Protein AF-A0A955XFG3-F1 (afdb_monomer_lite)

pLDDT: mean 84.71, std 14.4, range [25.42, 97.31]

Foldseek 3Di:
DDDDDDDPDPQDWDWDADPVRDIDTDSDLVPDDPVSNVVVVVVVVVVVVVLVVCCVVPNPVVSVVVVVVVVVVVVVVVVVVVVVVVVVVVVVVVVVVVVVVVVVVLVVVLVVLQVVLVVLVVQLVVLVVVLVVLVVLLCVLVVDDPVPDDPPSVVVNVVSVVVNVVSVVSNVVSVCCNPPVSCVVCVVVVHDPVSND

Radius of gyration: 42.44 Å; chains: 1; bounding box: 80×32×116 Å

Sequence (197 aa):
VLVAAQGDAQAQVYKYTKGDGTVIYTDKLSDLPPQRRAHYAKLEEEAAERRRAQENMLGKDEVARREAEAEKKRLADAKLAAEERAKRMAEIDAVLQDIDRRQAERDKKRGYWQERLKKANETLAEKLNEFRKTQEAYNAIAIKPAFTLFPGEAEQMEKLKAALVKLEAEVDAAIQERWVNLPEDARKAGVPPGWLR

Structure (mmCIF, N/CA/C/O backbone):
data_AF-A0A955XFG3-F1
#
_entry.id   AF-A0A955XFG3-F1
#
loop_
_atom_site.group_PDB
_atom_site.id
_atom_site.type_symbol
_atom_site.label_atom_id
_atom_site.label_alt_id
_atom_site.label_comp_id
_atom_site.label_asym_id
_atom_site.label_entity_id
_atom_site.label_seq_id
_atom_site.pdbx_PDB_ins_code
_atom_site.Cartn_x
_atom_site.Cartn_y
_atom_site.Cartn_z
_atom_site.occupancy
_atom_site.B_iso_or_equiv
_atom_site.auth_seq_id
_atom_site.auth_comp_id
_atom_site.auth_asym_id
_atom_site.auth_atom_id
_atom_site.pdbx_PDB_model_num
ATOM 1 N N . VAL A 1 1 ? 23.987 1.477 -12.465 1.00 31.56 1 VAL A N 1
ATOM 2 C CA . VAL A 1 1 ? 24.796 2.566 -13.060 1.00 31.56 1 VAL A CA 1
ATOM 3 C C . VAL A 1 1 ? 25.463 2.011 -14.309 1.00 31.56 1 VAL A C 1
ATOM 5 O O . VAL A 1 1 ? 26.443 1.291 -14.196 1.00 31.56 1 VAL A O 1
ATOM 8 N N . LEU A 1 2 ? 24.858 2.223 -15.479 1.00 25.42 2 LEU A N 1
ATOM 9 C CA . LEU A 1 2 ? 25.442 1.854 -16.772 1.00 25.42 2 LEU A CA 1
ATOM 10 C C . LEU A 1 2 ? 26.142 3.102 -17.300 1.00 25.42 2 LEU A C 1
ATOM 12 O O . LEU A 1 2 ? 25.492 4.036 -17.761 1.00 25.42 2 LEU A O 1
ATOM 16 N N . VAL A 1 3 ? 27.459 3.147 -17.117 1.00 28.17 3 VAL A N 1
ATOM 17 C CA . VAL A 1 3 ? 28.297 4.243 -17.601 1.00 28.17 3 VAL A CA 1
ATOM 18 C C . VAL A 1 3 ? 28.411 4.101 -19.115 1.00 28.17 3 VAL A C 1
ATOM 20 O O . VAL A 1 3 ? 28.910 3.096 -19.617 1.00 28.17 3 VAL A O 1
ATOM 23 N N . ALA A 1 4 ? 27.907 5.103 -19.832 1.00 29.88 4 ALA A N 1
ATOM 24 C CA . ALA A 1 4 ? 28.156 5.279 -21.251 1.00 29.88 4 ALA A CA 1
ATOM 25 C C . ALA A 1 4 ? 29.655 5.538 -21.452 1.00 29.88 4 ALA A C 1
ATOM 27 O O . ALA A 1 4 ? 30.168 6.572 -21.030 1.00 29.88 4 ALA A O 1
ATOM 28 N N . ALA A 1 5 ? 30.363 4.602 -22.080 1.00 31.03 5 ALA A N 1
ATOM 29 C CA . ALA A 1 5 ? 31.715 4.853 -22.555 1.00 31.03 5 ALA A CA 1
ATOM 30 C C . ALA A 1 5 ? 31.622 5.535 -23.927 1.00 31.03 5 ALA A C 1
ATOM 32 O O . ALA A 1 5 ? 31.439 4.879 -24.952 1.00 31.03 5 ALA A O 1
ATOM 33 N N . GLN A 1 6 ? 31.707 6.867 -23.926 1.00 34.25 6 GLN A N 1
ATOM 34 C CA . GLN A 1 6 ? 32.285 7.599 -25.050 1.00 34.25 6 GLN A CA 1
ATOM 35 C C . GLN A 1 6 ? 33.751 7.169 -25.175 1.00 34.25 6 GLN A C 1
ATOM 37 O O . GLN A 1 6 ? 34.487 7.193 -24.190 1.00 34.25 6 GLN A O 1
ATOM 42 N N . GLY A 1 7 ? 34.160 6.763 -26.372 1.00 29.38 7 GLY A N 1
ATOM 43 C CA . GLY A 1 7 ? 35.533 6.387 -26.676 1.00 29.38 7 GLY A CA 1
ATOM 44 C C . GLY A 1 7 ? 35.732 6.347 -28.182 1.00 29.38 7 GLY A C 1
ATOM 45 O O . GLY A 1 7 ? 35.324 5.392 -28.840 1.00 29.38 7 GLY A O 1
ATOM 46 N N . ASP A 1 8 ? 36.317 7.419 -28.705 1.00 38.34 8 ASP A N 1
ATOM 47 C CA . ASP A 1 8 ? 36.981 7.452 -30.001 1.00 38.34 8 ASP A CA 1
ATOM 48 C C . ASP A 1 8 ? 38.046 6.339 -30.081 1.00 38.34 8 ASP A C 1
ATOM 50 O O . ASP A 1 8 ? 38.690 6.015 -29.084 1.00 38.34 8 ASP A O 1
ATOM 54 N N . ALA A 1 9 ? 38.231 5.785 -31.284 1.00 40.09 9 ALA A N 1
ATOM 55 C CA . ALA A 1 9 ? 38.927 4.533 -31.617 1.00 40.09 9 ALA A CA 1
ATOM 56 C C . ALA A 1 9 ? 38.130 3.264 -31.257 1.00 40.09 9 ALA A C 1
ATOM 58 O O . ALA A 1 9 ? 37.877 2.956 -30.098 1.00 40.09 9 ALA A O 1
ATOM 59 N N . GLN A 1 10 ? 37.748 2.492 -32.279 1.00 44.28 10 GLN A N 1
ATOM 60 C CA . GLN A 1 10 ? 37.144 1.167 -32.122 1.00 44.28 10 GLN A CA 1
ATOM 61 C C . GLN A 1 10 ? 38.105 0.258 -31.338 1.00 44.28 10 GLN A C 1
ATOM 63 O O . GLN A 1 10 ? 38.984 -0.369 -31.926 1.00 44.28 10 GLN A O 1
ATOM 68 N N . ALA A 1 11 ? 37.970 0.199 -30.012 1.00 52.22 11 ALA A N 1
ATOM 69 C CA . ALA A 1 11 ? 38.726 -0.731 -29.189 1.00 52.22 11 ALA A CA 1
ATOM 70 C C . ALA A 1 11 ? 38.325 -2.155 -29.600 1.00 52.22 11 ALA A C 1
ATOM 72 O O . ALA A 1 11 ? 37.213 -2.610 -29.317 1.00 52.22 11 ALA A O 1
ATOM 73 N N . GLN A 1 12 ? 39.200 -2.841 -30.338 1.00 63.00 12 GLN A N 1
ATOM 74 C CA . GLN A 1 12 ? 38.982 -4.234 -30.702 1.00 63.00 12 GLN A CA 1
ATOM 75 C C . GLN A 1 12 ? 39.029 -5.074 -29.424 1.00 63.00 12 GLN A C 1
ATOM 77 O O . GLN A 1 12 ? 40.066 -5.198 -28.779 1.00 63.00 12 GLN A O 1
ATOM 82 N N . VAL A 1 13 ? 37.880 -5.632 -29.044 1.00 74.38 13 VAL A N 1
ATOM 83 C CA . VAL A 1 13 ? 37.785 -6.550 -27.909 1.00 74.38 13 VAL A CA 1
ATOM 84 C C . VAL A 1 13 ? 38.132 -7.950 -28.400 1.00 74.38 13 VAL A C 1
ATOM 86 O O . VAL A 1 13 ? 37.397 -8.559 -29.181 1.00 74.38 13 VAL A O 1
ATOM 89 N N . TYR A 1 14 ? 39.250 -8.478 -27.923 1.00 76.56 14 TYR A N 1
ATOM 90 C CA . TYR A 1 14 ? 39.722 -9.811 -28.259 1.00 76.56 14 TYR A CA 1
ATOM 91 C C . TYR A 1 14 ? 39.208 -10.832 -27.251 1.00 76.56 14 TYR A C 1
ATOM 93 O O . TYR A 1 14 ? 39.225 -10.604 -26.040 1.00 76.56 14 TYR A O 1
ATOM 101 N N . LYS A 1 15 ? 38.784 -11.993 -27.752 1.00 82.31 15 LYS A N 1
ATOM 102 C CA . LYS A 1 15 ? 38.230 -13.081 -26.942 1.00 82.31 15 LYS A CA 1
ATOM 103 C C . LYS A 1 15 ? 39.114 -14.316 -27.055 1.00 82.31 15 LYS A C 1
ATOM 105 O O . LYS A 1 15 ? 39.397 -14.778 -28.160 1.00 82.31 15 LYS A O 1
ATOM 110 N N . TYR A 1 16 ? 39.485 -14.910 -25.923 1.00 81.00 16 TYR A N 1
ATOM 111 C CA . TYR A 1 16 ? 40.089 -16.241 -25.915 1.00 81.00 16 TYR A CA 1
ATOM 112 C C . TYR A 1 16 ? 39.655 -17.069 -24.709 1.00 81.00 16 TYR A C 1
ATOM 114 O O . TYR A 1 16 ? 39.247 -16.543 -23.677 1.00 81.00 16 TYR A O 1
ATOM 122 N N . THR A 1 17 ? 39.746 -18.386 -24.862 1.00 80.56 17 THR A N 1
ATOM 123 C CA . THR A 1 17 ? 39.472 -19.356 -23.802 1.00 80.56 17 THR A CA 1
ATOM 124 C C . THR A 1 17 ? 40.801 -19.916 -23.308 1.00 80.56 17 THR A C 1
ATOM 126 O O . THR A 1 17 ? 41.640 -20.310 -24.124 1.00 80.56 17 THR A O 1
ATOM 129 N N . LYS A 1 18 ? 41.013 -19.915 -21.991 1.00 80.19 18 LYS A N 1
ATOM 130 C CA . LYS A 1 18 ? 42.167 -20.534 -21.326 1.00 80.19 18 LYS A CA 1
ATOM 131 C C . LYS A 1 18 ? 42.040 -22.065 -21.314 1.00 80.19 18 LYS A C 1
ATOM 133 O O . LYS A 1 18 ? 40.965 -22.609 -21.549 1.00 80.19 18 LYS A O 1
ATOM 138 N N . GLY A 1 19 ? 43.140 -22.764 -21.016 1.00 75.06 19 GLY A N 1
ATOM 139 C CA . GLY A 1 19 ? 43.163 -24.234 -20.917 1.00 75.06 19 GLY A CA 1
ATOM 140 C C . GLY A 1 19 ? 42.284 -24.814 -19.798 1.00 75.06 19 GLY A C 1
ATOM 141 O O . GLY A 1 19 ? 41.962 -25.993 -19.837 1.00 75.06 19 GLY A O 1
ATOM 142 N N . ASP A 1 20 ? 41.862 -23.978 -18.844 1.00 77.06 20 ASP A N 1
ATOM 143 C CA . ASP A 1 20 ? 40.925 -24.295 -17.758 1.00 77.06 20 ASP A CA 1
ATOM 144 C C . ASP A 1 20 ? 39.440 -24.095 -18.145 1.00 77.06 20 ASP A C 1
ATOM 146 O O . ASP A 1 20 ? 38.553 -24.316 -17.325 1.00 77.06 20 ASP A O 1
ATOM 150 N N . GLY A 1 21 ? 39.156 -23.668 -19.383 1.00 75.38 21 GLY A N 1
ATOM 151 C CA . GLY A 1 21 ? 37.803 -23.385 -19.875 1.00 75.38 21 GLY A CA 1
ATOM 152 C C . GLY A 1 21 ? 37.295 -21.961 -19.607 1.00 75.38 21 GLY A C 1
ATOM 153 O O . GLY A 1 21 ? 36.218 -21.602 -20.085 1.00 75.38 21 GLY A O 1
ATOM 154 N N . THR A 1 22 ? 38.059 -21.115 -18.910 1.00 82.25 22 THR A N 1
ATOM 155 C CA . THR A 1 22 ? 37.664 -19.731 -18.604 1.00 82.25 22 THR A CA 1
ATOM 156 C C . THR A 1 22 ? 37.786 -18.837 -19.839 1.00 82.25 22 THR A C 1
ATOM 158 O O . THR A 1 22 ? 38.828 -18.801 -20.498 1.00 82.25 22 THR A O 1
ATOM 161 N N . VAL A 1 23 ? 36.735 -18.073 -20.149 1.00 81.06 23 VAL A N 1
ATOM 162 C CA . VAL A 1 23 ? 36.719 -17.104 -21.257 1.00 81.06 23 VAL A CA 1
ATOM 163 C C . VAL A 1 23 ? 37.163 -15.734 -20.755 1.00 81.06 23 VAL A C 1
ATOM 165 O O . VAL A 1 23 ? 36.584 -15.202 -19.812 1.00 81.06 23 VAL A O 1
ATOM 168 N N . ILE A 1 24 ? 38.162 -15.149 -21.414 1.00 80.88 24 ILE A N 1
ATOM 169 C CA . ILE A 1 24 ? 38.693 -13.821 -21.101 1.00 80.88 24 ILE A CA 1
ATOM 170 C C . ILE A 1 24 ? 38.506 -12.891 -22.295 1.00 80.88 24 ILE A C 1
ATOM 172 O O . ILE A 1 24 ? 38.707 -13.282 -23.449 1.00 80.88 24 ILE A O 1
ATOM 176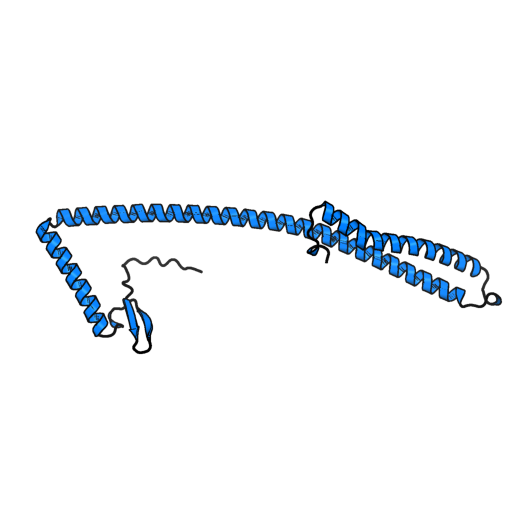 N N . TYR A 1 25 ? 38.142 -11.651 -21.978 1.00 82.88 25 TYR A N 1
ATOM 177 C CA . TYR A 1 25 ? 38.078 -10.531 -22.904 1.00 82.88 25 TYR A CA 1
ATOM 178 C C . TYR A 1 25 ? 39.206 -9.558 -22.561 1.00 82.88 25 TYR A C 1
ATOM 180 O O . TYR A 1 25 ? 39.381 -9.219 -21.393 1.00 82.88 25 TYR A O 1
ATOM 188 N N . THR A 1 26 ? 39.976 -9.140 -23.559 1.00 79.44 26 THR A N 1
ATOM 189 C CA . THR A 1 26 ? 41.038 -8.137 -23.404 1.00 79.44 26 THR A CA 1
ATOM 190 C C . THR A 1 26 ? 40.952 -7.114 -24.529 1.00 79.44 26 THR A C 1
ATOM 192 O O . THR A 1 26 ? 40.541 -7.436 -25.643 1.00 79.44 26 THR A O 1
ATOM 195 N N . ASP A 1 27 ? 41.314 -5.877 -24.223 1.00 79.38 27 ASP A N 1
ATOM 196 C CA . ASP A 1 27 ? 41.442 -4.756 -25.152 1.00 79.38 27 ASP A CA 1
ATOM 197 C C . ASP A 1 27 ? 42.831 -4.700 -25.817 1.00 79.38 27 ASP A C 1
ATOM 199 O O . ASP A 1 27 ? 43.031 -3.969 -26.787 1.00 79.38 27 ASP A O 1
ATOM 203 N N . LYS A 1 28 ? 43.797 -5.497 -25.335 1.00 78.50 28 LYS A N 1
ATOM 204 C CA . LYS A 1 28 ? 45.184 -5.501 -25.814 1.00 78.50 28 LYS A CA 1
ATOM 205 C C . LYS A 1 28 ? 45.548 -6.801 -26.514 1.00 78.50 28 LYS A C 1
ATOM 207 O O . LYS A 1 28 ? 45.507 -7.886 -25.935 1.00 78.50 28 LYS A O 1
ATOM 212 N N . LEU A 1 29 ? 46.028 -6.671 -27.751 1.00 73.75 29 LEU A N 1
ATOM 213 C CA . LEU A 1 29 ? 46.490 -7.797 -28.563 1.00 73.75 29 LEU A CA 1
ATOM 214 C C . LEU A 1 29 ? 47.698 -8.521 -27.933 1.00 73.75 29 LEU A C 1
ATOM 216 O O . LEU A 1 29 ? 47.844 -9.728 -28.108 1.00 73.75 29 LEU A O 1
ATOM 220 N N . SER A 1 30 ? 48.547 -7.817 -27.171 1.00 78.12 30 SER A N 1
ATOM 221 C CA . SER A 1 30 ? 49.722 -8.379 -26.479 1.00 78.12 30 SER A CA 1
ATOM 222 C C . SER A 1 30 ? 49.377 -9.447 -25.445 1.00 78.12 30 SER A C 1
ATOM 224 O O . SER A 1 30 ? 50.182 -10.348 -25.210 1.00 78.12 30 SER A O 1
ATOM 226 N N . ASP A 1 31 ? 48.180 -9.364 -24.866 1.00 79.69 31 ASP A N 1
ATOM 227 C CA . ASP A 1 31 ? 47.764 -10.182 -23.726 1.00 79.69 31 ASP A CA 1
ATOM 228 C C . ASP A 1 31 ? 47.157 -11.519 -24.176 1.00 79.69 31 ASP A C 1
ATOM 230 O O . ASP A 1 31 ? 46.780 -12.363 -23.357 1.00 79.69 31 ASP A O 1
ATOM 234 N N . LEU A 1 32 ? 47.068 -11.735 -25.494 1.00 78.81 32 LEU A N 1
ATOM 235 C CA . LEU A 1 32 ? 46.596 -12.982 -26.068 1.00 78.81 32 LEU A CA 1
ATOM 236 C C . LEU A 1 32 ? 47.712 -14.027 -26.198 1.00 78.81 32 LEU A C 1
ATOM 238 O O . LEU A 1 32 ? 48.850 -13.718 -26.577 1.00 78.81 32 LEU A O 1
ATOM 242 N N . PRO A 1 33 ? 47.366 -15.313 -26.005 1.00 81.94 33 PRO A N 1
ATOM 243 C CA . PRO A 1 33 ? 48.254 -16.416 -26.332 1.00 81.94 33 PRO A CA 1
ATOM 244 C C . PRO A 1 33 ? 48.786 -16.306 -27.774 1.00 81.94 33 PRO A C 1
ATOM 246 O O . PRO A 1 33 ? 48.034 -15.900 -28.667 1.00 81.94 33 PRO A O 1
ATOM 249 N N . PRO A 1 34 ? 50.046 -16.702 -28.045 1.00 82.25 34 PRO A N 1
ATOM 250 C CA . PRO A 1 34 ? 50.680 -16.556 -29.362 1.00 82.25 34 PRO A CA 1
ATOM 251 C C . PRO A 1 34 ? 49.833 -17.081 -30.533 1.00 82.25 34 PRO A C 1
ATOM 253 O O . PRO A 1 34 ? 49.735 -16.437 -31.572 1.00 82.25 34 PRO A O 1
ATOM 256 N N . GLN A 1 35 ? 49.146 -18.209 -30.334 1.00 78.19 35 GLN A N 1
ATOM 257 C CA . GLN A 1 35 ? 48.267 -18.825 -31.334 1.00 78.19 35 GLN A CA 1
ATOM 258 C C . GLN A 1 35 ? 47.057 -17.943 -31.687 1.00 78.19 35 GLN A C 1
ATOM 260 O O . GLN A 1 35 ? 46.644 -17.877 -32.842 1.00 78.19 35 GLN A O 1
ATOM 265 N N . ARG A 1 36 ? 46.490 -17.231 -30.703 1.00 78.88 36 ARG A N 1
ATOM 266 C CA . ARG A 1 36 ? 45.365 -16.310 -30.918 1.00 78.88 36 ARG A CA 1
ATOM 267 C C . ARG A 1 36 ? 45.827 -14.998 -31.537 1.00 78.88 36 ARG A C 1
ATOM 269 O O . ARG A 1 36 ? 45.135 -14.489 -32.410 1.00 78.88 36 ARG A O 1
ATOM 276 N N . ARG A 1 37 ? 47.011 -14.502 -31.163 1.00 79.00 37 ARG A N 1
ATOM 277 C CA . ARG A 1 37 ? 47.635 -13.348 -31.832 1.00 79.00 37 ARG A CA 1
ATOM 278 C C . ARG A 1 37 ? 47.842 -13.608 -33.322 1.00 79.00 37 ARG A C 1
ATOM 280 O O . ARG A 1 37 ? 47.422 -12.794 -34.131 1.00 79.00 37 ARG A O 1
ATOM 287 N N . ALA A 1 38 ? 48.391 -14.770 -33.678 1.00 81.06 38 ALA A N 1
ATOM 288 C CA . ALA A 1 38 ? 48.567 -15.167 -35.076 1.00 81.06 38 ALA A CA 1
ATOM 289 C C . ALA A 1 38 ? 47.230 -15.265 -35.834 1.00 81.06 38 ALA A C 1
ATOM 291 O O . ALA A 1 38 ? 47.138 -14.844 -36.981 1.00 81.06 38 ALA A O 1
ATOM 292 N N . HIS A 1 39 ? 46.175 -15.769 -35.187 1.00 79.88 39 HIS A N 1
ATOM 293 C CA . HIS A 1 39 ? 44.836 -15.830 -35.777 1.00 79.88 39 HIS A CA 1
ATOM 294 C C . HIS A 1 39 ? 44.256 -14.439 -36.084 1.00 79.88 39 HIS A C 1
ATOM 296 O O . HIS A 1 39 ? 43.718 -14.231 -37.169 1.00 79.88 39 HIS A O 1
ATOM 302 N N . TYR A 1 40 ? 44.361 -13.486 -35.152 1.00 77.56 40 TYR A N 1
ATOM 303 C CA . TYR A 1 40 ? 43.887 -12.117 -35.383 1.00 77.56 40 TYR A CA 1
ATOM 304 C C . TYR A 1 40 ? 44.753 -11.363 -36.401 1.00 77.56 40 TYR A C 1
ATOM 306 O O . TYR A 1 40 ? 44.197 -10.707 -37.273 1.00 77.56 40 TYR A O 1
ATOM 314 N N . ALA A 1 41 ? 46.077 -11.544 -36.377 1.00 81.31 41 ALA A N 1
ATOM 315 C CA . ALA A 1 41 ? 46.971 -10.980 -37.390 1.00 81.31 41 ALA A CA 1
ATOM 316 C C . ALA A 1 41 ? 46.632 -11.490 -38.803 1.00 81.31 41 ALA A C 1
ATOM 318 O O . ALA A 1 41 ? 46.557 -10.706 -39.743 1.00 81.31 41 ALA A O 1
ATOM 319 N N . LYS A 1 42 ? 46.333 -12.790 -38.941 1.00 79.50 42 LYS A N 1
ATOM 320 C CA . LYS A 1 42 ? 45.894 -13.373 -40.215 1.00 79.50 42 LYS A CA 1
ATOM 321 C C . LYS A 1 42 ? 44.555 -12.796 -40.690 1.00 79.50 42 LYS A C 1
ATOM 323 O O . LYS A 1 42 ? 44.379 -12.552 -41.877 1.00 79.50 42 LYS A O 1
ATOM 328 N N . LEU A 1 43 ? 43.613 -12.559 -39.776 1.00 80.06 43 LEU A N 1
ATOM 329 C CA . LEU A 1 43 ? 42.336 -11.914 -40.101 1.00 80.06 43 LEU A CA 1
ATOM 330 C C . LEU A 1 43 ? 42.517 -10.473 -40.593 1.00 80.06 43 LEU A C 1
ATOM 332 O O . LEU A 1 43 ? 41.830 -10.062 -41.527 1.00 80.06 43 LEU A O 1
ATOM 336 N N . GLU A 1 44 ? 43.423 -9.713 -39.978 1.00 79.00 44 GLU A N 1
ATOM 337 C CA . GLU A 1 44 ? 43.756 -8.356 -40.424 1.00 79.00 44 GLU A CA 1
ATOM 338 C C . GLU A 1 44 ? 44.425 -8.359 -41.800 1.00 79.00 44 GLU A C 1
ATOM 340 O O . GLU A 1 44 ? 44.072 -7.545 -42.654 1.00 79.00 44 GLU A O 1
ATOM 345 N N . GLU A 1 45 ? 45.337 -9.300 -42.041 1.00 78.06 45 GLU A N 1
ATOM 346 C CA . GLU A 1 45 ? 46.004 -9.471 -43.331 1.00 78.06 45 GLU A CA 1
ATOM 347 C C . GLU A 1 45 ? 45.004 -9.843 -44.435 1.00 78.06 45 GLU A C 1
ATOM 349 O O . GLU A 1 45 ? 44.941 -9.163 -45.458 1.00 78.06 45 GLU A O 1
ATOM 354 N N . GLU A 1 46 ? 44.124 -10.820 -44.196 1.00 78.06 46 GLU A N 1
ATOM 355 C CA . GLU A 1 46 ? 43.056 -11.183 -45.137 1.00 78.06 46 GLU A CA 1
ATOM 356 C C . GLU A 1 46 ? 42.089 -10.019 -45.411 1.00 78.06 46 GLU A C 1
ATOM 358 O O . GLU A 1 46 ? 41.576 -9.876 -46.525 1.00 78.06 46 GLU A O 1
ATOM 363 N N . ALA A 1 47 ? 41.800 -9.184 -44.410 1.00 77.94 47 ALA A N 1
ATOM 364 C CA . ALA A 1 47 ? 40.967 -7.998 -44.588 1.00 77.94 47 ALA A CA 1
ATOM 365 C C . ALA A 1 47 ? 41.683 -6.924 -45.423 1.00 77.94 47 ALA A C 1
ATOM 367 O O . ALA A 1 47 ? 41.072 -6.317 -46.309 1.00 77.94 47 ALA A O 1
ATOM 368 N N . ALA A 1 48 ? 42.979 -6.717 -45.183 1.00 78.44 48 ALA A N 1
ATOM 369 C CA . ALA A 1 48 ? 43.809 -5.795 -45.949 1.00 78.44 48 ALA A CA 1
ATOM 370 C C . ALA A 1 48 ? 43.963 -6.249 -47.408 1.00 78.44 48 ALA A C 1
ATOM 372 O O . ALA A 1 48 ? 43.858 -5.426 -48.319 1.00 78.44 48 ALA A O 1
ATOM 373 N N . GLU A 1 49 ? 44.145 -7.547 -47.650 1.00 78.44 49 GLU A N 1
ATOM 374 C CA . GLU A 1 49 ? 44.193 -8.123 -48.996 1.00 78.44 49 GLU A CA 1
ATOM 375 C C . GLU A 1 49 ? 42.861 -7.973 -49.730 1.00 78.44 49 GLU A C 1
ATOM 377 O O . GLU A 1 49 ? 42.847 -7.548 -50.885 1.00 78.44 49 GLU A O 1
ATOM 382 N N . ARG A 1 50 ? 41.728 -8.227 -49.062 1.00 77.56 50 ARG A N 1
ATOM 383 C CA . ARG A 1 50 ? 40.398 -7.995 -49.649 1.00 77.56 50 ARG A CA 1
ATOM 384 C C . ARG A 1 50 ? 40.184 -6.532 -50.022 1.00 77.56 50 ARG A C 1
ATOM 386 O O . ARG A 1 50 ? 39.663 -6.264 -51.103 1.00 77.56 50 ARG A O 1
ATOM 393 N N . ARG A 1 51 ? 40.606 -5.592 -49.171 1.00 72.62 51 ARG A N 1
ATOM 394 C CA . ARG A 1 51 ? 40.520 -4.154 -49.466 1.00 72.62 51 ARG A CA 1
ATOM 395 C C . ARG A 1 51 ? 41.398 -3.781 -50.663 1.00 72.62 51 ARG A C 1
ATOM 397 O O . ARG A 1 51 ? 40.904 -3.153 -51.591 1.00 72.62 51 ARG A O 1
ATOM 404 N N . ARG A 1 52 ? 42.649 -4.254 -50.714 1.00 75.50 52 ARG A N 1
ATOM 405 C CA . ARG A 1 52 ? 43.550 -4.041 -51.866 1.00 75.50 52 ARG A CA 1
ATOM 406 C C . ARG A 1 52 ? 43.002 -4.650 -53.160 1.00 75.50 52 ARG A C 1
ATOM 408 O O . ARG A 1 52 ? 43.079 -4.024 -54.212 1.00 75.50 52 ARG A O 1
ATOM 415 N N . ALA A 1 53 ? 42.417 -5.846 -53.098 1.00 74.44 53 ALA A N 1
ATOM 416 C CA . ALA A 1 53 ? 41.787 -6.489 -54.249 1.00 74.44 53 ALA A CA 1
ATOM 417 C C . ALA A 1 53 ? 40.566 -5.697 -54.751 1.00 74.44 53 ALA A C 1
ATOM 419 O O . ALA A 1 53 ? 40.388 -5.547 -55.958 1.00 74.44 53 ALA A O 1
ATOM 420 N N . GLN A 1 54 ? 39.759 -5.140 -53.842 1.00 66.50 54 GLN A N 1
ATOM 421 C CA . GLN A 1 54 ? 38.632 -4.271 -54.193 1.00 66.50 54 GLN A CA 1
ATOM 422 C C . GLN A 1 54 ? 39.087 -2.932 -54.784 1.00 66.50 54 GLN A C 1
ATOM 424 O O . GLN A 1 54 ? 38.533 -2.502 -55.794 1.00 66.50 54 GLN A O 1
ATOM 429 N N . GLU A 1 55 ? 40.120 -2.306 -54.213 1.00 73.25 55 GLU A N 1
ATOM 430 C CA . GLU A 1 55 ? 40.730 -1.082 -54.749 1.00 73.25 55 GLU A CA 1
ATOM 431 C C . GLU A 1 55 ? 41.282 -1.293 -56.166 1.00 73.25 55 GLU A C 1
ATOM 433 O O . GLU A 1 55 ? 41.114 -0.424 -57.021 1.00 73.25 55 GLU A O 1
ATOM 438 N N . ASN A 1 56 ? 41.868 -2.463 -56.443 1.00 76.12 56 ASN A N 1
ATOM 439 C CA . ASN A 1 56 ? 42.370 -2.820 -57.772 1.00 76.12 56 ASN A CA 1
ATOM 440 C C . ASN A 1 56 ? 41.252 -3.111 -58.792 1.00 76.12 56 ASN A C 1
ATOM 442 O O . ASN A 1 56 ? 41.458 -2.883 -59.981 1.00 76.12 56 ASN A O 1
ATOM 446 N N . MET A 1 57 ? 40.084 -3.612 -58.363 1.00 69.06 57 MET A N 1
ATOM 447 C CA . MET A 1 57 ? 38.959 -3.924 -59.262 1.00 69.06 57 MET A CA 1
ATOM 448 C C . MET A 1 57 ? 38.030 -2.733 -59.543 1.00 69.06 57 MET A C 1
ATOM 450 O O . MET A 1 57 ? 37.484 -2.643 -60.639 1.00 69.06 57 MET A O 1
ATOM 454 N N . LEU A 1 58 ? 37.803 -1.851 -58.564 1.00 70.69 58 LEU A N 1
ATOM 455 C CA . LEU A 1 58 ? 36.809 -0.766 -58.644 1.00 70.69 58 LEU A CA 1
ATOM 456 C C . LEU A 1 58 ? 37.434 0.638 -58.710 1.00 70.69 58 LEU A C 1
ATOM 458 O O . LEU A 1 58 ? 36.750 1.585 -59.089 1.00 70.69 58 LEU A O 1
ATOM 462 N N . GLY A 1 59 ? 38.718 0.776 -58.365 1.00 78.12 59 GLY A N 1
ATOM 463 C CA . GLY A 1 59 ? 39.396 2.062 -58.202 1.00 78.12 59 GLY A CA 1
ATOM 464 C C . GLY A 1 59 ? 39.211 2.652 -56.797 1.00 78.12 59 GLY A C 1
ATOM 465 O O . GLY A 1 59 ? 38.166 2.490 -56.163 1.00 78.12 59 GLY A O 1
ATOM 466 N N . LYS A 1 60 ? 40.237 3.358 -56.300 1.00 75.44 60 LYS A N 1
ATOM 467 C CA . LYS A 1 60 ? 40.276 3.921 -54.933 1.00 75.44 60 LYS A CA 1
ATOM 468 C C . LYS A 1 60 ? 39.110 4.869 -54.633 1.00 75.44 60 LYS A C 1
ATOM 470 O O . LYS A 1 60 ? 38.549 4.816 -53.542 1.00 75.44 60 LYS A O 1
ATOM 475 N N . ASP A 1 61 ? 38.713 5.680 -55.611 1.00 74.31 61 ASP A N 1
ATOM 476 C CA . ASP A 1 61 ? 37.654 6.681 -55.437 1.00 74.31 61 ASP A CA 1
ATOM 477 C C . ASP A 1 61 ? 36.262 6.045 -55.283 1.00 74.31 61 ASP A C 1
ATOM 479 O O . ASP A 1 61 ? 35.442 6.513 -54.493 1.00 74.31 61 ASP A O 1
ATOM 483 N N . GLU A 1 62 ? 35.997 4.935 -55.977 1.00 76.44 62 GLU A N 1
ATOM 484 C CA . GLU A 1 62 ? 34.712 4.231 -55.892 1.00 76.44 62 GLU A CA 1
ATOM 485 C C . GLU A 1 62 ? 34.587 3.430 -54.588 1.00 76.44 62 GLU A C 1
ATOM 487 O O . GLU A 1 62 ? 33.506 3.378 -53.996 1.00 76.44 62 GLU A O 1
ATOM 492 N N . VAL A 1 63 ? 35.690 2.855 -54.093 1.00 77.69 63 VAL A N 1
ATOM 493 C CA . VAL A 1 63 ? 35.732 2.212 -52.768 1.00 77.69 63 VAL A CA 1
ATOM 494 C C . VAL A 1 63 ? 35.490 3.245 -51.666 1.00 77.69 63 VAL A C 1
ATOM 496 O O . VAL A 1 63 ? 34.624 3.028 -50.821 1.00 77.69 63 VAL A O 1
ATOM 499 N N . ALA A 1 64 ? 36.156 4.403 -51.723 1.00 81.56 64 ALA A N 1
ATOM 500 C CA . ALA A 1 64 ? 35.952 5.486 -50.760 1.00 81.56 64 ALA A CA 1
ATOM 501 C C . ALA A 1 64 ? 34.511 6.027 -50.782 1.00 81.56 64 ALA A C 1
ATOM 503 O O . ALA A 1 64 ? 33.924 6.282 -49.728 1.00 81.56 64 ALA A O 1
ATOM 504 N N . ARG A 1 65 ? 33.895 6.152 -51.969 1.00 84.12 65 ARG A N 1
ATOM 505 C CA . ARG A 1 65 ? 32.487 6.557 -52.106 1.00 84.12 65 ARG A CA 1
ATOM 506 C C . ARG A 1 65 ? 31.537 5.551 -51.452 1.00 84.12 65 ARG A C 1
ATOM 508 O O . ARG A 1 65 ? 30.643 5.962 -50.713 1.00 84.12 65 ARG A O 1
ATOM 515 N N . ARG A 1 66 ? 31.747 4.250 -51.681 1.00 81.50 66 ARG A N 1
ATOM 516 C CA . ARG A 1 66 ? 30.934 3.175 -51.085 1.00 81.50 66 ARG A CA 1
ATOM 517 C C . ARG A 1 66 ? 31.124 3.060 -49.577 1.00 81.50 66 ARG A C 1
ATOM 519 O O . ARG A 1 66 ? 30.139 2.865 -48.870 1.00 81.50 66 ARG A O 1
ATOM 526 N N . GLU A 1 67 ? 32.349 3.206 -49.073 1.00 84.75 67 GLU A N 1
ATOM 527 C CA . GLU A 1 67 ? 32.616 3.241 -47.629 1.00 84.75 67 GLU A CA 1
ATOM 528 C C . GLU A 1 67 ? 31.941 4.464 -46.978 1.00 84.75 67 GLU A C 1
ATOM 530 O O . GLU A 1 67 ? 31.278 4.319 -45.951 1.00 84.75 67 GLU A O 1
ATOM 535 N N . ALA A 1 68 ? 31.999 5.645 -47.604 1.00 85.38 68 ALA A N 1
ATOM 536 C CA . ALA A 1 68 ? 31.327 6.848 -47.106 1.00 85.38 68 ALA A CA 1
ATOM 537 C C . ALA A 1 68 ? 29.789 6.743 -47.139 1.00 85.38 68 ALA A C 1
ATOM 539 O O . ALA A 1 68 ? 29.112 7.233 -46.232 1.00 85.38 68 ALA A O 1
ATOM 540 N N . GLU A 1 69 ? 29.216 6.112 -48.166 1.00 86.62 69 GLU A N 1
ATOM 541 C CA . GLU A 1 69 ? 27.775 5.844 -48.247 1.00 86.62 69 GLU A CA 1
ATOM 542 C C . GLU A 1 69 ? 27.334 4.816 -47.196 1.00 86.62 69 GLU A C 1
ATOM 544 O O . GLU A 1 69 ? 26.333 5.027 -46.505 1.00 86.62 69 GLU A O 1
ATOM 549 N N . ALA A 1 70 ? 28.113 3.747 -47.015 1.00 88.00 70 ALA A N 1
ATOM 550 C CA . ALA A 1 70 ? 27.877 2.755 -45.975 1.00 88.00 70 ALA A CA 1
ATOM 551 C C . ALA A 1 70 ? 27.935 3.386 -44.579 1.00 88.00 70 ALA A C 1
ATOM 553 O O . ALA A 1 70 ? 27.058 3.123 -43.759 1.00 88.00 70 ALA A O 1
ATOM 554 N N . GLU A 1 71 ? 28.905 4.262 -44.318 1.00 89.44 71 GLU A N 1
ATOM 555 C CA . GLU A 1 71 ? 29.029 4.948 -43.032 1.00 89.44 71 GLU A CA 1
ATOM 556 C C . GLU A 1 71 ? 27.853 5.899 -42.777 1.00 89.44 71 GLU A C 1
ATOM 558 O O . GLU A 1 71 ? 27.239 5.862 -41.709 1.00 89.44 71 GLU A O 1
ATOM 563 N N . LYS A 1 72 ? 27.444 6.686 -43.782 1.00 90.25 72 LYS A N 1
ATOM 564 C CA . LYS A 1 72 ? 26.235 7.523 -43.687 1.00 90.25 72 LYS A CA 1
ATOM 565 C C . LYS A 1 72 ? 24.991 6.693 -43.383 1.00 90.25 72 LYS A C 1
ATOM 567 O O . LYS A 1 72 ? 24.187 7.097 -42.542 1.00 90.25 72 LYS A O 1
ATOM 572 N N . LYS A 1 73 ? 24.845 5.533 -44.028 1.00 93.38 73 LYS A N 1
ATOM 573 C CA . LYS A 1 73 ? 23.737 4.611 -43.770 1.00 93.38 73 LYS A CA 1
ATOM 574 C C . LYS A 1 73 ? 23.785 4.063 -42.342 1.00 93.38 73 LYS A C 1
ATOM 576 O O . LYS A 1 73 ? 22.774 4.120 -41.653 1.00 93.38 73 LYS A O 1
ATOM 581 N N . ARG A 1 74 ? 24.953 3.629 -41.853 1.00 92.50 74 ARG A N 1
ATOM 582 C CA . ARG A 1 74 ? 25.110 3.159 -40.463 1.00 92.50 74 ARG A CA 1
ATOM 583 C C . ARG A 1 74 ? 24.752 4.235 -39.446 1.00 92.50 74 ARG A C 1
ATOM 585 O O . ARG A 1 74 ? 24.089 3.930 -38.461 1.00 92.50 74 ARG A O 1
ATOM 592 N N . LEU A 1 75 ? 25.156 5.482 -39.684 1.00 92.94 75 LEU A N 1
ATOM 593 C CA . LEU A 1 75 ? 24.805 6.606 -38.815 1.00 92.94 75 LEU A CA 1
ATOM 594 C C . LEU A 1 75 ? 23.302 6.907 -38.843 1.00 92.94 75 LEU A C 1
ATOM 596 O O . LEU A 1 75 ? 22.726 7.197 -37.796 1.00 92.94 75 LEU A O 1
ATOM 600 N N . ALA A 1 76 ? 22.659 6.830 -40.011 1.00 91.81 76 ALA A N 1
ATOM 601 C CA . ALA A 1 76 ? 21.211 6.992 -40.132 1.00 91.81 76 ALA A CA 1
ATOM 602 C C . ALA A 1 76 ? 20.455 5.876 -39.390 1.00 91.81 76 ALA A C 1
ATOM 604 O O . ALA A 1 76 ? 19.580 6.172 -38.577 1.00 91.81 76 ALA A O 1
ATOM 605 N N . ASP A 1 77 ? 20.858 4.618 -39.584 1.00 92.12 77 ASP A N 1
ATOM 606 C CA . ASP A 1 77 ? 20.282 3.457 -38.899 1.00 92.12 77 ASP A CA 1
ATOM 607 C C . ASP A 1 77 ? 20.491 3.549 -37.376 1.00 92.12 77 ASP A C 1
ATOM 609 O O . ASP A 1 77 ? 19.581 3.268 -36.597 1.00 92.12 77 ASP A O 1
ATOM 613 N N . ALA A 1 78 ? 21.667 4.004 -36.927 1.00 93.00 78 ALA A N 1
ATOM 614 C CA . ALA A 1 78 ? 21.963 4.201 -35.509 1.00 93.00 78 ALA A CA 1
ATOM 615 C C . ALA A 1 78 ? 21.114 5.316 -34.880 1.00 93.00 78 ALA A C 1
ATOM 617 O O . ALA A 1 78 ? 20.651 5.161 -33.749 1.00 93.00 78 ALA A O 1
ATOM 618 N N . LYS A 1 79 ? 20.882 6.423 -35.599 1.00 93.75 79 L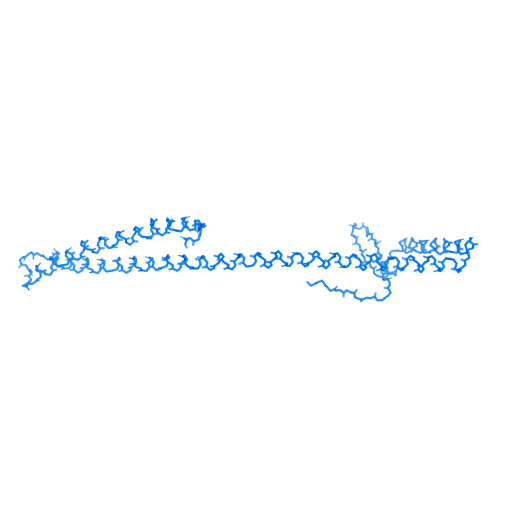YS A N 1
ATOM 619 C CA . LYS A 1 79 ? 19.979 7.495 -35.149 1.00 93.75 79 LYS A CA 1
ATOM 620 C C . LYS A 1 79 ? 18.547 6.992 -35.031 1.00 93.75 79 LYS A C 1
ATOM 622 O O . LYS A 1 79 ? 17.936 7.188 -33.985 1.00 93.75 79 LYS A O 1
ATOM 627 N N . LEU A 1 80 ? 18.054 6.277 -36.041 1.00 93.75 80 LEU A N 1
ATOM 628 C CA . LEU A 1 80 ? 16.718 5.685 -36.006 1.00 93.75 80 LEU A CA 1
ATOM 629 C C . LEU A 1 80 ? 16.576 4.707 -34.829 1.00 93.75 80 LEU A C 1
ATOM 631 O O . LEU A 1 80 ? 15.620 4.787 -34.062 1.00 93.75 80 LEU A O 1
ATOM 635 N N . ALA A 1 81 ? 17.571 3.843 -34.613 1.00 93.44 81 ALA A N 1
ATOM 636 C CA . ALA A 1 81 ? 17.589 2.919 -33.482 1.00 93.44 81 ALA A CA 1
ATOM 637 C C . ALA A 1 81 ? 17.631 3.642 -32.121 1.00 93.44 81 ALA A C 1
ATOM 639 O O . ALA A 1 81 ? 17.026 3.179 -31.149 1.00 93.44 81 ALA A O 1
ATOM 640 N N . ALA A 1 82 ? 18.336 4.773 -32.026 1.00 93.81 82 ALA A N 1
ATOM 641 C CA . ALA A 1 82 ? 18.364 5.599 -30.822 1.00 93.81 82 ALA A CA 1
ATOM 642 C C . ALA A 1 82 ? 17.007 6.271 -30.561 1.00 93.81 82 ALA A C 1
ATOM 644 O O . ALA A 1 82 ? 16.544 6.270 -29.421 1.00 93.81 82 ALA A O 1
ATOM 645 N N . GLU A 1 83 ? 16.342 6.778 -31.600 1.00 94.19 83 GLU A N 1
ATOM 646 C CA . GLU A 1 83 ? 14.993 7.342 -31.509 1.00 94.19 83 GLU A CA 1
ATOM 647 C C . GLU A 1 83 ? 13.959 6.288 -31.098 1.00 94.19 83 GLU A C 1
ATOM 649 O O . GLU A 1 83 ? 13.141 6.539 -30.216 1.00 94.19 83 GLU A O 1
ATOM 654 N N . GLU A 1 84 ? 14.011 5.084 -31.673 1.00 94.94 84 GLU A N 1
ATOM 655 C CA . GLU A 1 84 ? 13.146 3.972 -31.263 1.00 94.94 84 GLU A CA 1
ATOM 656 C C . GLU A 1 84 ? 13.375 3.575 -29.804 1.00 94.94 84 GLU A C 1
ATOM 658 O O . GLU A 1 84 ? 12.419 3.346 -29.061 1.00 94.94 84 GLU A O 1
ATOM 663 N N . ARG A 1 85 ? 14.638 3.521 -29.365 1.00 94.12 85 ARG A N 1
ATOM 664 C CA . ARG A 1 85 ? 14.962 3.265 -27.959 1.00 94.12 85 ARG A CA 1
ATOM 665 C C . ARG A 1 85 ? 14.408 4.368 -27.062 1.00 94.12 85 ARG A C 1
ATOM 667 O O . ARG A 1 85 ? 13.827 4.048 -26.031 1.00 94.12 85 ARG A O 1
ATOM 674 N N . ALA A 1 86 ? 14.557 5.634 -27.448 1.00 95.31 86 ALA A N 1
ATOM 675 C CA . ALA A 1 86 ? 14.020 6.762 -26.695 1.00 95.31 86 ALA A CA 1
ATOM 676 C C . ALA A 1 86 ? 12.489 6.688 -26.584 1.00 95.31 86 ALA A C 1
ATOM 678 O O . ALA A 1 86 ? 11.955 6.877 -25.495 1.00 95.31 86 ALA A O 1
ATOM 679 N N . LYS A 1 87 ? 11.792 6.323 -27.670 1.00 96.25 87 LYS A N 1
ATOM 680 C CA . LYS A 1 87 ? 10.338 6.094 -27.660 1.00 96.25 87 LYS A CA 1
ATOM 681 C C . LYS A 1 87 ? 9.943 4.974 -26.6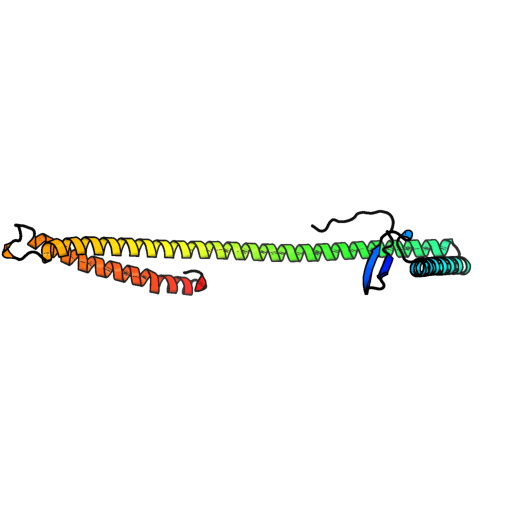97 1.00 96.25 87 LYS A C 1
ATOM 683 O O . LYS A 1 87 ? 9.094 5.195 -25.844 1.00 96.25 87 LYS A O 1
ATOM 688 N N . ARG A 1 88 ? 10.612 3.816 -26.759 1.00 95.31 88 ARG A N 1
ATOM 689 C CA . ARG A 1 88 ? 10.348 2.698 -25.831 1.00 95.31 88 ARG A CA 1
ATOM 690 C C . ARG A 1 88 ? 10.603 3.078 -24.374 1.00 95.31 88 ARG A C 1
ATOM 692 O O . ARG A 1 88 ? 9.840 2.681 -23.504 1.00 95.31 88 ARG A O 1
ATOM 699 N N . MET A 1 89 ? 11.658 3.846 -24.097 1.00 95.06 89 MET A N 1
ATOM 700 C CA . MET A 1 89 ? 11.930 4.332 -22.741 1.00 95.06 89 MET A CA 1
ATOM 701 C C . MET A 1 89 ? 10.837 5.286 -22.256 1.00 95.06 89 MET A C 1
ATOM 703 O O . MET A 1 89 ? 10.350 5.115 -21.147 1.00 95.06 89 MET A O 1
ATOM 707 N N . ALA A 1 90 ? 10.386 6.216 -23.101 1.00 96.38 90 ALA A N 1
ATOM 708 C CA . ALA A 1 90 ? 9.289 7.118 -22.760 1.00 96.38 90 ALA A CA 1
ATOM 709 C C . ALA A 1 90 ? 7.965 6.367 -22.510 1.00 96.38 90 ALA A C 1
ATOM 711 O O . ALA A 1 90 ? 7.221 6.718 -21.597 1.00 96.38 90 ALA A O 1
ATOM 712 N N . GLU A 1 91 ? 7.679 5.314 -23.282 1.00 96.00 91 GLU A N 1
ATOM 713 C CA . GLU A 1 91 ? 6.523 4.437 -23.054 1.00 96.00 91 GLU A CA 1
ATOM 714 C C . GLU A 1 91 ? 6.619 3.702 -21.709 1.00 96.00 91 GLU A C 1
ATOM 716 O O . GLU A 1 91 ? 5.643 3.660 -20.959 1.00 96.00 91 GLU A O 1
ATOM 721 N N . ILE A 1 92 ? 7.796 3.163 -21.371 1.00 95.75 92 ILE A N 1
ATOM 722 C CA . ILE A 1 92 ? 8.044 2.517 -20.074 1.00 95.75 92 ILE A CA 1
ATOM 723 C C . ILE A 1 92 ? 7.860 3.519 -18.933 1.00 95.75 92 ILE A C 1
ATOM 725 O O . ILE A 1 92 ? 7.157 3.215 -17.970 1.00 95.75 92 ILE A O 1
ATOM 729 N N . ASP A 1 93 ? 8.435 4.716 -19.048 1.00 96.19 93 ASP A N 1
ATOM 730 C CA . ASP A 1 93 ? 8.322 5.760 -18.028 1.00 96.19 93 ASP A CA 1
ATOM 731 C C . ASP A 1 93 ? 6.861 6.177 -17.815 1.00 96.19 93 ASP A C 1
ATOM 733 O O . ASP A 1 93 ? 6.417 6.314 -16.675 1.00 96.19 93 ASP A O 1
ATOM 737 N N . ALA A 1 94 ? 6.076 6.302 -18.888 1.00 96.69 94 ALA A N 1
ATOM 738 C CA . ALA A 1 94 ? 4.649 6.599 -18.791 1.00 96.69 94 ALA A CA 1
ATOM 739 C C . ALA A 1 94 ? 3.870 5.489 -18.059 1.00 96.69 94 ALA A C 1
ATOM 741 O O . ALA A 1 94 ? 3.001 5.777 -17.231 1.00 96.69 94 ALA A O 1
ATOM 742 N N . VAL A 1 95 ? 4.195 4.218 -18.322 1.00 96.88 95 VAL A N 1
ATOM 743 C CA . VAL A 1 95 ? 3.594 3.076 -17.613 1.00 96.88 95 VAL A CA 1
ATOM 744 C C . VAL A 1 95 ? 3.981 3.083 -16.134 1.00 96.88 95 VAL A C 1
ATOM 746 O O . VAL A 1 95 ? 3.117 2.870 -15.282 1.00 96.88 95 VAL A O 1
ATOM 749 N N . LEU A 1 96 ? 5.247 3.358 -15.809 1.00 96.25 96 LEU A N 1
ATOM 750 C CA . LEU A 1 96 ? 5.714 3.449 -14.424 1.00 96.25 96 LEU A CA 1
ATOM 751 C C . LEU A 1 96 ? 5.002 4.574 -13.664 1.00 96.25 96 LEU A C 1
ATOM 753 O O . LEU A 1 96 ? 4.485 4.336 -12.576 1.00 96.25 96 LEU A O 1
ATOM 757 N N . GLN A 1 97 ? 4.865 5.755 -14.270 1.00 96.44 97 GLN A N 1
ATOM 758 C CA . GLN A 1 97 ? 4.127 6.870 -13.670 1.00 96.44 97 GLN A CA 1
ATOM 759 C C . GLN A 1 97 ? 2.654 6.528 -13.406 1.00 96.44 97 GLN A C 1
ATOM 761 O O . GLN A 1 97 ? 2.100 6.905 -12.370 1.00 96.44 97 GLN A O 1
ATOM 766 N N . ASP A 1 98 ? 1.998 5.800 -14.313 1.00 95.81 98 ASP A N 1
ATOM 767 C CA . ASP A 1 98 ? 0.624 5.348 -14.088 1.00 95.81 98 ASP A CA 1
ATOM 768 C C . ASP A 1 98 ? 0.534 4.318 -12.952 1.00 95.81 98 ASP A C 1
ATOM 770 O O . ASP A 1 98 ? -0.385 4.384 -12.129 1.00 95.81 98 ASP A O 1
ATOM 774 N N . ILE A 1 99 ? 1.498 3.397 -12.859 1.00 95.12 99 ILE A N 1
ATOM 775 C CA . ILE A 1 99 ? 1.593 2.447 -11.744 1.00 95.12 99 ILE A CA 1
ATOM 776 C C . ILE A 1 99 ? 1.756 3.199 -10.421 1.00 95.12 99 ILE A C 1
ATOM 778 O O . ILE A 1 99 ? 0.991 2.929 -9.493 1.00 95.12 99 ILE A O 1
ATOM 782 N N . ASP A 1 100 ? 2.676 4.159 -10.342 1.00 95.38 100 ASP A N 1
ATOM 783 C CA . ASP A 1 100 ? 2.932 4.951 -9.135 1.00 95.38 100 ASP A CA 1
ATOM 784 C C . ASP A 1 100 ? 1.696 5.750 -8.720 1.00 95.38 100 ASP A C 1
ATOM 786 O O . ASP A 1 100 ? 1.291 5.737 -7.555 1.00 95.38 100 ASP A O 1
ATOM 790 N N . ARG A 1 101 ? 1.010 6.371 -9.686 1.00 96.31 101 ARG A N 1
ATOM 791 C CA . ARG A 1 101 ? -0.257 7.070 -9.442 1.00 96.31 101 ARG A CA 1
ATOM 792 C C . ARG A 1 101 ? -1.313 6.128 -8.864 1.00 96.31 101 ARG A C 1
ATOM 794 O O . ARG A 1 101 ? -1.961 6.457 -7.870 1.00 96.31 101 ARG A O 1
ATOM 801 N N . ARG A 1 102 ? -1.496 4.945 -9.461 1.00 94.00 102 ARG A N 1
ATOM 802 C CA . ARG A 1 102 ? -2.450 3.940 -8.960 1.00 94.00 102 ARG A CA 1
ATOM 803 C C . ARG A 1 102 ? -2.057 3.437 -7.573 1.00 94.00 102 ARG A C 1
ATOM 805 O O . ARG A 1 102 ? -2.940 3.204 -6.749 1.00 94.00 102 ARG A O 1
ATOM 812 N N . GLN A 1 103 ? -0.764 3.264 -7.303 1.00 92.69 103 GLN A N 1
ATOM 813 C CA . GLN A 1 103 ? -0.260 2.880 -5.985 1.00 92.69 103 GLN A CA 1
ATOM 814 C C . GLN A 1 103 ? -0.574 3.947 -4.937 1.00 92.69 103 GLN A C 1
ATOM 816 O O . GLN A 1 103 ? -1.185 3.611 -3.926 1.00 92.69 103 GLN A O 1
ATOM 821 N N . ALA A 1 104 ? -0.286 5.218 -5.220 1.00 93.50 104 ALA A N 1
ATOM 822 C CA . ALA A 1 104 ? -0.575 6.325 -4.314 1.00 93.50 104 ALA A CA 1
ATOM 823 C C . ALA A 1 104 ? -2.071 6.416 -3.964 1.00 93.50 104 ALA A C 1
ATOM 825 O O . ALA A 1 104 ? -2.433 6.587 -2.800 1.00 93.50 104 ALA A O 1
ATOM 826 N N . GLU A 1 105 ? -2.961 6.240 -4.944 1.00 92.50 105 GLU A N 1
ATOM 827 C CA . GLU A 1 105 ? -4.408 6.217 -4.699 1.00 92.50 105 GLU A CA 1
ATOM 828 C C . GLU A 1 105 ? -4.844 5.016 -3.846 1.00 92.50 105 GLU A C 1
ATOM 830 O O . GLU A 1 105 ? -5.695 5.150 -2.961 1.00 92.50 105 GLU A O 1
ATOM 835 N N . ARG A 1 106 ? -4.245 3.837 -4.057 1.00 90.12 106 ARG A N 1
ATOM 836 C CA . ARG A 1 106 ? -4.492 2.673 -3.193 1.00 90.12 106 ARG A CA 1
ATOM 837 C C . ARG A 1 106 ? -3.988 2.905 -1.775 1.00 90.12 106 ARG A C 1
ATOM 839 O O . ARG A 1 106 ? -4.702 2.566 -0.839 1.00 90.12 106 ARG A O 1
ATOM 846 N N . ASP A 1 107 ? -2.809 3.492 -1.609 1.00 90.62 107 ASP A N 1
ATOM 847 C CA . ASP A 1 107 ? -2.224 3.752 -0.295 1.00 90.62 107 ASP A CA 1
ATOM 848 C C . ASP A 1 107 ? -3.040 4.779 0.495 1.00 90.62 107 ASP A C 1
ATOM 850 O O . ASP A 1 107 ? -3.295 4.563 1.680 1.00 90.62 107 ASP A O 1
ATOM 854 N N . LYS A 1 108 ? -3.550 5.833 -0.159 1.00 92.25 108 LYS A N 1
ATOM 855 C CA . LYS A 1 108 ? -4.500 6.778 0.457 1.00 92.25 108 LYS A CA 1
ATOM 856 C C . LYS A 1 108 ? -5.764 6.073 0.940 1.00 92.25 108 LYS A C 1
ATOM 858 O O . LYS A 1 108 ? -6.176 6.255 2.085 1.00 92.25 108 LYS A O 1
ATOM 863 N N . LYS A 1 109 ? -6.369 5.236 0.086 1.00 91.44 109 LYS A N 1
ATOM 864 C CA . LYS A 1 109 ? -7.553 4.447 0.460 1.00 91.44 109 LYS A CA 1
ATOM 865 C C . LYS A 1 109 ? -7.239 3.502 1.618 1.00 91.44 109 LYS A C 1
ATOM 867 O O . LYS A 1 109 ? -8.010 3.444 2.569 1.00 91.44 109 LYS A O 1
ATOM 872 N N . ARG A 1 110 ? -6.106 2.796 1.575 1.00 91.00 110 ARG A N 1
ATOM 873 C CA . ARG A 1 110 ? -5.662 1.909 2.659 1.00 91.00 110 ARG A CA 1
ATOM 874 C C . ARG A 1 110 ? -5.523 2.676 3.971 1.00 91.00 110 ARG A C 1
ATOM 876 O O . ARG A 1 110 ? -6.079 2.235 4.968 1.00 91.00 11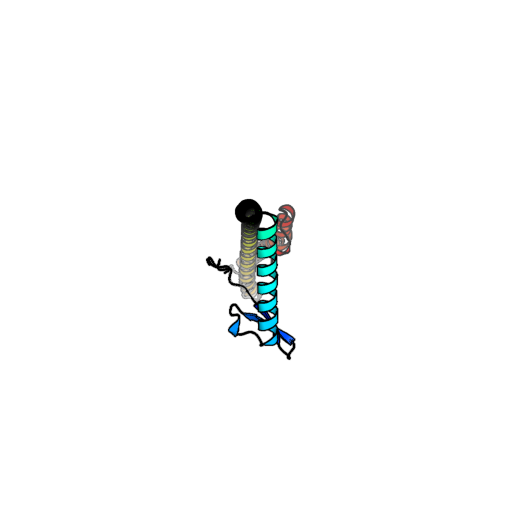0 ARG A O 1
ATOM 883 N N . GLY A 1 111 ? -4.855 3.829 3.953 1.00 92.69 111 GLY A N 1
ATOM 884 C CA . GLY A 1 111 ? -4.679 4.677 5.133 1.00 92.69 111 GLY A CA 1
ATOM 885 C C . GLY A 1 111 ? -6.009 5.124 5.743 1.00 92.69 111 GLY A C 1
ATOM 886 O O . GLY A 1 111 ? -6.186 5.022 6.952 1.00 92.69 111 GLY A O 1
ATOM 887 N N . TYR A 1 112 ? -6.979 5.525 4.915 1.00 93.62 112 TYR A N 1
ATOM 888 C CA . TYR A 1 112 ? -8.327 5.871 5.382 1.00 93.62 112 TYR A CA 1
ATOM 889 C C . TYR A 1 112 ? -9.000 4.719 6.148 1.00 93.62 112 TYR A C 1
ATOM 891 O O . TYR A 1 112 ? -9.535 4.919 7.239 1.00 93.62 112 TYR A O 1
ATOM 899 N N . TRP A 1 113 ? -8.950 3.501 5.603 1.00 92.75 113 TRP A N 1
ATOM 900 C CA . TRP A 1 113 ? -9.574 2.332 6.230 1.00 92.75 113 TRP A CA 1
ATOM 901 C C . TRP A 1 113 ? -8.837 1.858 7.482 1.00 92.75 113 TRP A C 1
ATOM 903 O O . TRP A 1 113 ? -9.483 1.486 8.460 1.00 92.75 113 TRP A O 1
ATOM 913 N N . GLN A 1 114 ? -7.505 1.920 7.481 1.00 92.44 114 GLN A N 1
ATOM 914 C CA . GLN A 1 114 ? -6.692 1.620 8.660 1.00 92.44 114 GLN A CA 1
ATOM 915 C C . GLN A 1 114 ? -6.974 2.599 9.802 1.00 92.44 114 GLN A C 1
ATOM 917 O O . GLN A 1 114 ? -7.130 2.173 10.942 1.00 92.44 114 GLN A O 1
ATOM 922 N N . GLU A 1 115 ? -7.118 3.890 9.501 1.00 94.12 115 GLU A N 1
ATOM 923 C CA . G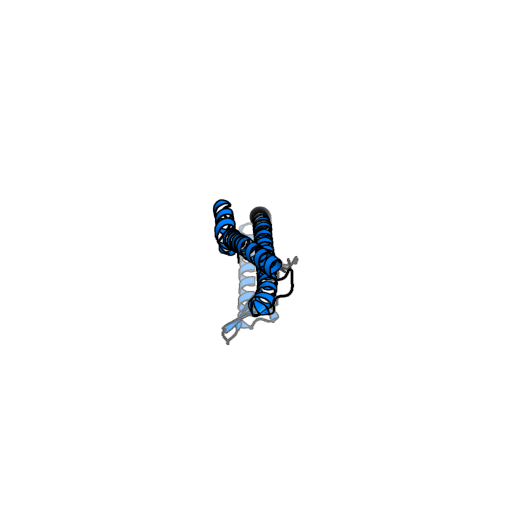LU A 1 115 ? -7.480 4.900 10.497 1.00 94.12 115 GLU A CA 1
ATOM 924 C C . GLU A 1 115 ? -8.889 4.658 11.055 1.00 94.12 115 GLU A C 1
ATOM 926 O O . GLU A 1 115 ? -9.108 4.748 12.263 1.00 94.12 115 GLU A O 1
ATOM 931 N N . ARG A 1 116 ? -9.852 4.283 10.200 1.00 93.88 116 ARG A N 1
ATOM 932 C CA . ARG A 1 116 ? -11.206 3.924 10.651 1.00 93.88 116 ARG A CA 1
ATOM 933 C C . ARG A 1 116 ? -11.186 2.692 11.565 1.00 93.88 116 ARG A C 1
ATOM 935 O O . ARG A 1 116 ? -11.845 2.701 12.601 1.00 93.88 116 ARG A O 1
ATOM 942 N N . LEU A 1 117 ? -10.403 1.666 11.220 1.00 93.25 117 LEU A N 1
ATOM 943 C CA . LEU A 1 117 ? -10.235 0.465 12.045 1.00 93.25 117 LEU A CA 1
ATOM 944 C C . LEU A 1 117 ? -9.566 0.789 13.385 1.00 93.25 117 LEU A C 1
ATOM 946 O O . LEU A 1 117 ? -10.003 0.303 14.426 1.00 93.25 117 LEU A O 1
ATOM 950 N N . LYS A 1 118 ? -8.534 1.638 13.371 1.00 94.12 118 LYS A N 1
ATOM 951 C CA . LYS A 1 118 ? -7.860 2.110 14.581 1.00 94.12 118 LYS A CA 1
ATOM 952 C C . LYS A 1 118 ? -8.844 2.805 15.521 1.00 94.12 118 LYS A C 1
ATOM 954 O O . LYS A 1 118 ? -8.914 2.429 16.685 1.00 94.12 118 LYS A O 1
ATOM 959 N N . LYS A 1 119 ? -9.664 3.724 15.004 1.00 95.31 119 LYS A N 1
ATOM 960 C CA . LYS A 1 119 ? -10.709 4.398 15.789 1.00 95.31 119 LYS A CA 1
ATOM 961 C C . LYS A 1 119 ? -11.728 3.417 16.364 1.00 95.31 119 LYS A C 1
ATOM 963 O O . LYS A 1 119 ? -12.050 3.507 17.540 1.00 95.31 119 LYS A O 1
ATOM 968 N N . ALA A 1 120 ? -12.184 2.440 15.578 1.00 94.00 120 ALA A N 1
ATOM 969 C CA . ALA A 1 120 ? -13.094 1.405 16.074 1.00 94.00 120 ALA A CA 1
ATOM 970 C C . ALA A 1 120 ? -12.465 0.570 17.209 1.00 94.00 120 ALA A C 1
ATOM 972 O O . ALA A 1 120 ? -13.135 0.258 18.193 1.00 94.00 120 ALA A O 1
ATOM 973 N N . ASN A 1 121 ? -11.170 0.246 17.109 1.00 94.00 121 ASN A N 1
ATOM 974 C CA . ASN A 1 121 ? -10.435 -0.440 18.175 1.00 94.00 121 ASN A CA 1
ATOM 975 C C . ASN A 1 121 ? -10.296 0.430 19.434 1.00 94.00 121 ASN A C 1
ATOM 977 O O . ASN A 1 121 ? -10.450 -0.085 20.538 1.00 94.00 121 ASN A O 1
ATOM 981 N N . GLU A 1 122 ? -10.013 1.726 19.278 1.00 96.38 122 GLU A N 1
ATOM 982 C CA . GLU A 1 122 ? -9.921 2.683 20.388 1.00 96.38 122 GLU A CA 1
ATOM 983 C C . GLU A 1 122 ? -11.263 2.817 21.115 1.00 96.38 122 GLU A C 1
ATOM 985 O O . GLU A 1 122 ? -11.306 2.665 22.333 1.00 96.38 122 GLU A O 1
ATOM 990 N N . THR A 1 123 ? -12.364 2.992 20.377 1.00 95.38 123 THR A N 1
ATOM 991 C CA . THR A 1 123 ? -13.716 3.040 20.952 1.00 95.38 123 THR A CA 1
ATOM 992 C C . THR A 1 123 ? -14.059 1.748 21.689 1.00 95.38 123 THR A C 1
ATOM 994 O O . THR A 1 123 ? -14.553 1.796 22.812 1.00 95.38 123 THR A O 1
ATOM 997 N N . LEU A 1 124 ? -13.763 0.581 21.108 1.00 95.19 124 LEU A N 1
ATOM 998 C CA . LEU A 1 124 ? -13.994 -0.698 21.782 1.00 95.19 124 LEU A CA 1
ATOM 999 C C . LEU A 1 124 ? -13.169 -0.814 23.073 1.00 95.19 124 LEU A C 1
ATOM 1001 O O . LEU A 1 124 ? -13.690 -1.238 24.102 1.00 95.19 124 LEU A O 1
ATOM 1005 N N . ALA A 1 125 ? -11.893 -0.426 23.040 1.00 95.94 125 ALA A N 1
ATOM 1006 C CA . ALA A 1 125 ? -11.021 -0.465 24.211 1.00 95.94 125 ALA A CA 1
ATOM 1007 C C . ALA A 1 125 ? -11.496 0.485 25.322 1.00 95.94 125 ALA A C 1
ATOM 1009 O O . ALA A 1 125 ? -11.476 0.115 26.498 1.00 95.94 125 ALA A O 1
ATOM 1010 N N . GLU A 1 126 ? -11.954 1.683 24.958 1.00 97.00 126 GLU A N 1
ATOM 1011 C CA . GLU A 1 126 ? -12.550 2.646 25.883 1.00 97.00 126 GLU A CA 1
ATOM 1012 C C . GLU A 1 126 ? -13.791 2.057 26.556 1.00 97.00 126 GLU A C 1
ATOM 1014 O O . GLU A 1 126 ? -13.849 1.996 27.785 1.00 97.00 126 GLU A O 1
ATOM 1019 N N . LYS A 1 127 ? -14.726 1.517 25.766 1.00 95.94 127 LYS A N 1
ATOM 1020 C CA . LYS A 1 127 ? -15.971 0.928 26.274 1.00 95.94 127 LYS A CA 1
ATOM 1021 C C . LYS A 1 127 ? -15.735 -0.285 27.166 1.00 95.94 127 LYS A C 1
ATOM 1023 O O . LYS A 1 127 ? -16.340 -0.388 28.230 1.00 95.94 127 LYS A O 1
ATOM 1028 N N . LEU A 1 128 ? -14.794 -1.158 26.805 1.00 95.50 128 LEU A N 1
ATOM 1029 C CA . LEU A 1 128 ? -14.392 -2.283 27.655 1.00 95.50 128 LEU A CA 1
ATOM 1030 C C . LEU A 1 128 ? -13.769 -1.817 28.979 1.00 95.50 128 LEU A C 1
ATOM 1032 O O . LEU A 1 128 ? -14.003 -2.426 30.023 1.00 95.50 128 LEU A O 1
ATOM 1036 N N . ASN A 1 129 ? -12.991 -0.732 28.967 1.00 97.31 129 ASN A N 1
ATOM 1037 C CA . ASN A 1 129 ? -12.404 -0.180 30.185 1.00 97.31 129 ASN A CA 1
ATOM 1038 C C . ASN A 1 129 ? -13.459 0.486 31.085 1.00 97.31 129 ASN A C 1
ATOM 1040 O O . ASN A 1 129 ? -13.408 0.311 32.303 1.00 97.31 129 ASN A O 1
ATOM 1044 N N . GLU A 1 130 ? -14.415 1.219 30.508 1.00 95.81 130 GLU A N 1
ATOM 1045 C CA . GLU A 1 130 ? -15.573 1.770 31.228 1.00 95.81 130 GLU A CA 1
ATOM 1046 C C . GLU A 1 130 ? -16.422 0.658 31.849 1.00 95.81 130 GLU A C 1
ATOM 1048 O O . GLU A 1 130 ? -16.760 0.730 33.035 1.00 95.81 130 GLU A O 1
ATOM 1053 N N . PHE A 1 131 ? -16.702 -0.401 31.084 1.00 95.94 131 PHE A N 1
ATOM 1054 C CA . PHE A 1 131 ? -17.431 -1.572 31.565 1.00 95.94 131 PHE A CA 1
ATOM 1055 C C . PHE A 1 131 ? -16.708 -2.220 32.747 1.00 95.94 131 PHE A C 1
ATOM 1057 O O . PHE A 1 131 ? -17.300 -2.380 33.813 1.00 95.94 131 PHE A O 1
ATOM 1064 N N . ARG A 1 132 ? -15.401 -2.493 32.614 1.00 96.19 132 ARG A N 1
ATOM 1065 C CA . ARG A 1 132 ? -14.588 -3.079 33.690 1.00 96.19 132 ARG A CA 1
ATOM 1066 C C . ARG A 1 132 ? -14.616 -2.232 34.963 1.00 96.19 132 ARG A C 1
ATOM 1068 O O . ARG A 1 132 ? -14.865 -2.768 36.036 1.00 96.19 132 ARG A O 1
ATOM 1075 N N . LYS A 1 133 ? -14.396 -0.917 34.859 1.00 96.88 133 LYS A N 1
ATOM 1076 C CA . LYS A 1 133 ? -14.407 -0.015 36.027 1.00 96.88 133 LYS A CA 1
ATOM 1077 C C . LYS A 1 133 ? -15.775 0.020 36.707 1.00 96.88 133 LYS A C 1
ATOM 1079 O O . LYS A 1 133 ? -15.860 -0.028 37.932 1.00 96.88 133 LYS A O 1
ATOM 1084 N N . THR A 1 134 ? -16.847 0.081 35.919 1.00 94.75 134 THR A N 1
ATOM 1085 C CA . THR A 1 134 ? -18.224 0.040 36.436 1.00 94.75 134 THR A CA 1
ATOM 1086 C C . THR A 1 134 ? -18.509 -1.293 37.122 1.00 94.75 134 THR A C 1
ATOM 1088 O O . THR A 1 134 ? -19.136 -1.323 38.178 1.00 94.75 134 THR A O 1
ATOM 1091 N N . GLN A 1 135 ? -18.003 -2.393 36.565 1.00 94.25 135 GLN A N 1
ATOM 1092 C CA . GLN A 1 135 ? -18.168 -3.731 37.120 1.00 94.25 135 GLN A CA 1
ATOM 1093 C C . GLN A 1 135 ? -17.400 -3.896 38.434 1.00 94.25 135 GLN A C 1
ATOM 1095 O O . GLN A 1 135 ? -17.938 -4.447 39.389 1.00 94.25 135 GLN A O 1
ATOM 1100 N N . GLU A 1 136 ? -16.174 -3.377 38.518 1.00 95.31 136 GLU A N 1
ATOM 1101 C CA . GLU A 1 136 ? -15.392 -3.326 39.758 1.00 95.31 136 GLU A CA 1
ATOM 1102 C C . GLU A 1 136 ? -16.125 -2.524 40.845 1.00 95.31 136 GLU A C 1
ATOM 1104 O O . GLU A 1 136 ? -16.255 -3.000 41.975 1.00 95.31 136 GLU A O 1
ATOM 1109 N N . ALA A 1 137 ? -16.675 -1.354 40.498 1.00 93.69 137 ALA A N 1
ATOM 1110 C CA . ALA A 1 137 ? -17.460 -0.532 41.420 1.00 93.69 137 ALA A CA 1
ATOM 1111 C C . ALA A 1 137 ? -18.748 -1.234 41.879 1.00 93.69 137 ALA A C 1
ATOM 1113 O O . ALA A 1 137 ? -19.076 -1.210 43.064 1.00 93.69 137 ALA A O 1
ATOM 1114 N N . TYR A 1 138 ? -19.457 -1.900 40.963 1.00 93.69 138 TYR A N 1
ATOM 1115 C CA . TYR A 1 138 ? -20.643 -2.689 41.291 1.00 93.69 138 TYR A CA 1
ATOM 1116 C C . TYR A 1 138 ? -20.291 -3.840 42.239 1.00 93.69 138 TYR A C 1
ATOM 1118 O O . TYR A 1 138 ? -20.909 -3.980 43.292 1.00 93.69 138 TYR A O 1
ATOM 1126 N N . ASN A 1 139 ? -19.258 -4.620 41.914 1.00 92.31 139 ASN A N 1
ATOM 1127 C CA . ASN A 1 139 ? -18.815 -5.758 42.718 1.00 92.31 139 ASN A CA 1
ATOM 1128 C C . ASN A 1 139 ? -18.370 -5.333 44.126 1.00 92.31 139 ASN A C 1
ATOM 1130 O O . ASN A 1 139 ? -18.666 -6.032 45.093 1.00 92.31 139 ASN A O 1
ATOM 1134 N N . ALA A 1 140 ? -17.723 -4.171 44.266 1.00 92.12 140 ALA A N 1
ATOM 1135 C CA . ALA A 1 140 ? -17.314 -3.635 45.565 1.00 92.12 140 ALA A CA 1
ATOM 1136 C C . ALA A 1 140 ? -18.497 -3.390 46.523 1.00 92.12 140 ALA A C 1
ATOM 1138 O O . ALA A 1 140 ? -18.330 -3.486 47.741 1.00 92.12 140 ALA A O 1
ATOM 1139 N N . ILE A 1 141 ? -19.688 -3.094 45.989 1.00 90.44 141 ILE A N 1
ATOM 1140 C CA . ILE A 1 141 ? -20.917 -2.917 46.774 1.00 90.44 141 ILE A CA 1
ATOM 1141 C C . ILE A 1 141 ? -21.691 -4.239 46.867 1.00 90.44 141 ILE A C 1
ATOM 1143 O O . ILE A 1 141 ? -22.153 -4.601 47.944 1.00 90.44 141 ILE A O 1
ATOM 1147 N N . ALA A 1 142 ? -21.796 -4.991 45.769 1.00 87.69 142 ALA A N 1
ATOM 1148 C CA . ALA A 1 142 ? -22.602 -6.209 45.676 1.00 87.69 142 ALA A CA 1
ATOM 1149 C C . ALA A 1 142 ? -22.095 -7.370 46.549 1.00 87.69 142 ALA A C 1
ATOM 1151 O O . ALA A 1 142 ? -22.885 -8.221 46.948 1.00 87.69 142 ALA A O 1
ATOM 1152 N N . ILE A 1 143 ? -20.795 -7.414 46.867 1.00 89.06 143 ILE A N 1
ATOM 1153 C CA . ILE A 1 143 ? -20.221 -8.430 47.770 1.00 89.06 143 ILE A CA 1
ATOM 1154 C C . ILE A 1 143 ? -20.601 -8.159 49.239 1.00 89.06 143 ILE A C 1
ATOM 1156 O O . ILE A 1 143 ? -20.558 -9.068 50.071 1.00 89.06 143 ILE A O 1
ATOM 1160 N N . LYS A 1 144 ? -20.991 -6.923 49.583 1.00 86.81 144 LYS A N 1
ATOM 1161 C CA . LYS A 1 144 ? -21.369 -6.567 50.954 1.00 86.81 144 LYS A CA 1
ATOM 1162 C C . LYS A 1 144 ? -22.734 -7.176 51.306 1.00 86.81 144 LYS A C 1
ATOM 1164 O O . LYS A 1 144 ? -23.687 -7.025 50.540 1.00 86.81 144 LYS A O 1
ATOM 1169 N N . PRO A 1 145 ? -22.886 -7.811 52.481 1.00 82.19 145 PRO A N 1
ATOM 1170 C CA . PRO A 1 145 ? -24.194 -8.244 52.955 1.00 82.19 145 PRO A CA 1
ATOM 1171 C C . PRO A 1 145 ? -25.167 -7.066 53.073 1.00 82.19 145 PRO A C 1
ATOM 1173 O O . PRO A 1 145 ? -24.783 -5.997 53.552 1.00 82.19 145 PRO A O 1
ATOM 1176 N N . ALA A 1 146 ? -26.440 -7.270 52.722 1.00 77.75 146 ALA A N 1
ATOM 1177 C CA . ALA A 1 146 ? -27.437 -6.194 52.670 1.00 77.75 146 ALA A CA 1
ATOM 1178 C C . ALA A 1 146 ? -27.585 -5.407 53.989 1.00 77.75 146 ALA A C 1
ATOM 1180 O O . ALA A 1 146 ? -27.838 -4.208 53.969 1.00 77.75 146 ALA A O 1
ATOM 1181 N N . PHE A 1 147 ? -27.369 -6.060 55.135 1.00 77.88 147 PHE A N 1
ATOM 1182 C CA . PHE A 1 147 ? -27.427 -5.433 56.462 1.00 77.88 147 PHE A CA 1
ATOM 1183 C C . PHE A 1 147 ? -26.215 -4.541 56.796 1.00 77.88 147 PHE A C 1
ATOM 1185 O O . PHE A 1 147 ? -26.241 -3.836 57.800 1.00 77.88 147 PHE A O 1
ATOM 1192 N N . THR A 1 148 ? -25.151 -4.583 55.988 1.00 83.25 148 THR A N 1
ATOM 1193 C CA . THR A 1 148 ? -23.933 -3.763 56.144 1.00 83.25 148 THR A CA 1
ATOM 1194 C C . THR A 1 148 ? -23.862 -2.597 55.160 1.00 83.25 148 THR A C 1
ATOM 1196 O O . THR A 1 148 ? -22.906 -1.826 55.205 1.00 83.25 148 THR A O 1
ATOM 1199 N N . LEU A 1 149 ? -24.855 -2.472 54.271 1.00 83.44 149 LEU A N 1
ATOM 1200 C CA . LEU A 1 149 ? -24.919 -1.388 53.297 1.00 83.44 149 LEU A CA 1
ATOM 1201 C C . LEU A 1 149 ? -25.209 -0.062 54.000 1.00 83.44 149 LEU A C 1
ATOM 1203 O O . LEU A 1 149 ? -26.155 0.058 54.783 1.00 83.44 149 LEU A O 1
ATOM 1207 N N . PHE A 1 150 ? -24.415 0.952 53.683 1.00 82.31 150 PHE A N 1
ATOM 1208 C CA . PHE A 1 150 ? -24.662 2.312 54.134 1.00 82.31 150 PHE A CA 1
ATOM 1209 C C . PHE A 1 150 ? -25.871 2.923 53.401 1.00 82.31 150 PHE A C 1
ATOM 1211 O O . PHE A 1 150 ? -26.171 2.553 52.259 1.00 82.31 150 PHE A O 1
ATOM 1218 N N . PRO A 1 151 ? -26.568 3.898 54.018 1.00 82.12 151 PRO A N 1
ATOM 1219 C CA . PRO A 1 151 ? -27.632 4.642 53.351 1.00 82.12 151 PRO A CA 1
ATOM 1220 C C . PRO A 1 151 ? -27.146 5.227 52.014 1.00 82.12 151 PRO A C 1
ATOM 1222 O O . PRO A 1 151 ? -26.130 5.916 51.968 1.00 82.12 151 PRO A O 1
ATOM 1225 N N . GLY A 1 152 ? -27.863 4.940 50.924 1.00 83.75 152 GLY A N 1
ATOM 1226 C CA . GLY A 1 152 ? -27.515 5.379 49.564 1.00 83.75 152 GLY A CA 1
ATOM 1227 C C . GLY A 1 152 ? -26.684 4.387 48.735 1.00 83.75 152 GLY A C 1
ATOM 1228 O O . GLY A 1 152 ? -26.691 4.490 47.509 1.00 83.75 152 GLY A O 1
ATOM 1229 N N . GLU A 1 153 ? -26.044 3.378 49.342 1.00 87.19 153 GLU A N 1
ATOM 1230 C CA . GLU A 1 153 ? -25.290 2.357 48.585 1.00 87.19 153 GLU A CA 1
ATOM 1231 C C . GLU A 1 153 ? -26.209 1.451 47.750 1.00 87.19 153 GLU A C 1
ATOM 1233 O O . GLU A 1 153 ? -25.848 1.064 46.642 1.00 87.19 153 GLU A O 1
ATOM 1238 N N . ALA A 1 154 ? -27.424 1.161 48.229 1.00 85.12 154 ALA A N 1
ATOM 1239 C CA . ALA A 1 154 ? -28.416 0.394 47.467 1.00 85.12 154 ALA A CA 1
ATOM 1240 C C . ALA A 1 154 ? -28.863 1.127 46.186 1.00 85.12 154 ALA A C 1
ATOM 1242 O O . ALA A 1 154 ? -28.980 0.523 45.123 1.00 85.12 154 ALA A O 1
ATOM 1243 N N . GLU A 1 155 ? -29.053 2.448 46.261 1.00 88.62 155 GLU A N 1
ATOM 1244 C CA . GLU A 1 155 ? -29.402 3.261 45.091 1.00 88.62 155 GLU A CA 1
ATOM 1245 C C . GLU A 1 155 ? -28.217 3.373 44.116 1.00 88.62 155 GLU A C 1
ATOM 1247 O O . GLU A 1 155 ? -28.400 3.314 42.900 1.00 88.62 155 GLU A O 1
ATOM 1252 N N . GLN A 1 156 ? -26.987 3.490 44.631 1.00 90.31 156 GLN A N 1
ATOM 1253 C CA . GLN A 1 156 ? -25.777 3.444 43.804 1.00 90.31 156 GLN A CA 1
ATOM 1254 C C . GLN A 1 156 ? -25.607 2.092 43.105 1.00 90.31 156 GLN A C 1
ATOM 1256 O O . GLN A 1 156 ? -25.254 2.072 41.929 1.00 90.31 156 GLN A O 1
ATOM 1261 N N . MET A 1 157 ? -25.894 0.978 43.783 1.00 90.19 157 MET A N 1
ATOM 1262 C CA . MET A 1 157 ? -25.835 -0.360 43.193 1.00 90.19 157 MET A CA 1
ATOM 1263 C C . MET A 1 157 ? -26.787 -0.490 41.997 1.00 90.19 157 MET A C 1
ATOM 1265 O O . MET A 1 157 ? -26.365 -0.944 40.934 1.00 90.19 157 MET A O 1
ATOM 1269 N N . GLU A 1 158 ? -28.037 -0.038 42.128 1.00 90.50 158 GLU A N 1
ATOM 1270 C CA . GLU A 1 158 ? -29.000 -0.057 41.017 1.00 90.50 158 GLU A CA 1
ATOM 1271 C C . GLU A 1 158 ? -28.583 0.876 39.869 1.00 90.50 158 GLU A C 1
ATOM 1273 O O . GLU A 1 158 ? -28.682 0.501 38.699 1.00 90.50 158 GLU A O 1
ATOM 1278 N N . LYS A 1 159 ? -28.018 2.056 40.169 1.00 94.06 159 LYS A N 1
ATOM 1279 C CA . LYS A 1 159 ? -27.445 2.947 39.140 1.00 94.06 159 LYS A CA 1
ATOM 1280 C C . LYS A 1 159 ? -26.282 2.292 38.393 1.00 94.06 159 LYS A C 1
ATOM 1282 O O . LYS A 1 159 ? -26.228 2.371 37.168 1.00 94.06 159 LYS A O 1
ATOM 1287 N N . LEU A 1 160 ? -25.371 1.631 39.107 1.00 93.81 160 LEU A N 1
ATOM 1288 C CA . LEU A 1 160 ? -24.237 0.918 38.514 1.00 93.81 160 LEU A CA 1
ATOM 1289 C C . LEU A 1 160 ? -24.704 -0.267 37.666 1.00 93.81 160 LEU A C 1
ATOM 1291 O O . LEU A 1 160 ? -24.191 -0.472 36.572 1.00 93.81 160 LEU A O 1
ATOM 1295 N N . LYS A 1 161 ? -25.721 -1.001 38.120 1.00 93.56 161 LYS A N 1
ATOM 1296 C CA . LYS A 1 161 ? -26.338 -2.090 37.356 1.00 93.56 161 LYS A CA 1
ATOM 1297 C C . LYS A 1 161 ? -26.974 -1.590 36.058 1.00 93.56 161 LYS A C 1
ATOM 1299 O O . LYS A 1 161 ? -26.736 -2.170 35.003 1.00 93.56 161 LYS A O 1
ATOM 1304 N N . ALA A 1 162 ? -27.728 -0.492 36.110 1.00 95.25 162 ALA A N 1
ATOM 1305 C CA . ALA A 1 162 ? -28.285 0.134 34.913 1.00 95.25 162 ALA A CA 1
ATOM 1306 C C . ALA A 1 162 ? -27.183 0.631 33.957 1.00 95.25 162 ALA A C 1
ATOM 1308 O O . ALA A 1 162 ? -27.295 0.466 32.742 1.00 95.25 162 ALA A O 1
ATOM 1309 N N . ALA A 1 163 ? -26.095 1.189 34.499 1.00 94.69 163 ALA A N 1
ATOM 1310 C CA . ALA A 1 163 ? -24.934 1.597 33.713 1.00 94.69 163 ALA A CA 1
ATOM 1311 C C . ALA A 1 163 ? -24.227 0.404 33.049 1.00 94.69 163 ALA A C 1
ATOM 1313 O O . ALA A 1 163 ? -23.841 0.518 31.890 1.00 94.69 163 ALA A O 1
ATOM 1314 N N . LEU A 1 164 ? -24.112 -0.743 33.731 1.00 94.88 164 LEU A N 1
ATOM 1315 C CA . LEU A 1 164 ? -23.552 -1.971 33.157 1.00 94.88 164 LEU A CA 1
ATOM 1316 C C . LEU A 1 164 ? -24.372 -2.480 31.974 1.00 94.88 164 LEU A C 1
ATOM 1318 O O . LEU A 1 164 ? -23.791 -2.738 30.929 1.00 94.88 164 LEU A O 1
ATOM 1322 N N . VAL A 1 165 ? -25.701 -2.555 32.102 1.00 96.31 165 VAL A N 1
ATOM 1323 C CA . VAL A 1 165 ? -26.586 -2.974 30.996 1.00 96.31 165 VAL A CA 1
ATOM 1324 C C . VAL A 1 165 ? -26.434 -2.045 29.791 1.00 96.31 165 VAL A C 1
ATOM 1326 O O . VAL A 1 165 ? -26.385 -2.490 28.646 1.00 96.31 165 VAL A O 1
ATOM 1329 N N . LYS A 1 166 ? -26.326 -0.735 30.036 1.00 95.88 166 LYS A N 1
ATOM 1330 C CA . LYS A 1 166 ? -26.096 0.235 28.964 1.00 95.88 166 LYS A CA 1
ATOM 1331 C C . LYS A 1 166 ? -24.724 0.040 28.308 1.00 95.88 166 LYS A C 1
ATOM 1333 O O . LYS A 1 166 ? -24.636 0.024 27.084 1.00 95.88 166 LYS A O 1
ATOM 1338 N N . LEU A 1 167 ? -23.667 -0.105 29.107 1.00 94.81 167 LEU A N 1
ATOM 1339 C CA . LEU A 1 167 ? -22.304 -0.300 28.612 1.00 94.81 167 LEU A CA 1
ATOM 1340 C C . LEU A 1 167 ? -22.148 -1.627 27.865 1.00 94.81 167 LEU A C 1
ATOM 1342 O O . LEU A 1 167 ? -21.417 -1.663 26.886 1.00 94.81 167 LEU A O 1
ATOM 1346 N N . GLU A 1 168 ? -22.849 -2.684 28.272 1.00 94.50 168 GLU A N 1
ATOM 1347 C CA . GLU A 1 168 ? -22.902 -3.960 27.550 1.00 94.50 168 GLU A CA 1
ATOM 1348 C C . GLU A 1 168 ? -23.443 -3.760 26.130 1.00 94.50 168 GLU A C 1
ATOM 1350 O O . GLU A 1 168 ? -22.771 -4.108 25.162 1.00 94.50 168 GLU A O 1
ATOM 1355 N N . ALA A 1 169 ? -24.579 -3.070 25.988 1.00 96.38 169 ALA A N 1
ATOM 1356 C CA . ALA A 1 169 ? -25.133 -2.739 24.676 1.00 96.38 169 ALA A CA 1
ATOM 1357 C C . ALA A 1 169 ? -24.190 -1.853 23.835 1.00 96.38 169 ALA A C 1
ATOM 1359 O O . ALA A 1 169 ? -24.092 -2.023 22.619 1.00 96.38 169 ALA A O 1
ATOM 1360 N N . GLU A 1 170 ? -23.479 -0.908 24.463 1.00 95.00 170 GLU A N 1
ATOM 1361 C CA . GLU A 1 170 ? -22.486 -0.070 23.777 1.00 95.00 170 GLU A CA 1
ATOM 1362 C C . GLU A 1 170 ? -21.241 -0.875 23.343 1.00 95.00 170 GLU A C 1
ATOM 1364 O O . GLU A 1 170 ? -20.711 -0.641 22.253 1.00 95.00 170 GLU A O 1
ATOM 1369 N N . VAL A 1 171 ? -20.785 -1.840 24.151 1.00 95.19 171 VAL A N 1
ATOM 1370 C CA . VAL A 1 171 ? -19.690 -2.764 23.808 1.00 95.19 171 VAL A CA 1
ATOM 1371 C C . VAL A 1 171 ? -20.102 -3.666 22.648 1.00 95.19 171 VAL A C 1
ATOM 1373 O O . VAL A 1 171 ? -19.347 -3.774 21.683 1.00 95.19 171 VAL A O 1
ATOM 1376 N N . ASP A 1 172 ? -21.298 -4.251 22.687 1.00 95.56 172 ASP A N 1
ATOM 1377 C CA . ASP A 1 172 ? -21.818 -5.087 21.602 1.00 95.56 172 ASP A CA 1
ATOM 1378 C C . ASP A 1 172 ? -21.934 -4.300 20.293 1.00 95.56 172 ASP A C 1
ATOM 1380 O O . ASP A 1 172 ? -21.510 -4.774 19.236 1.00 95.56 172 ASP A O 1
ATOM 1384 N N . ALA A 1 173 ? -22.419 -3.056 20.356 1.00 94.31 173 ALA A N 1
ATOM 1385 C CA . ALA A 1 173 ? -22.454 -2.167 19.199 1.00 94.31 173 ALA A CA 1
ATOM 1386 C C . ALA A 1 173 ? -21.043 -1.871 18.652 1.00 94.31 173 ALA A C 1
ATOM 1388 O O . ALA A 1 173 ? -20.840 -1.881 17.437 1.00 94.31 173 ALA A O 1
ATOM 1389 N N . ALA A 1 174 ? -20.051 -1.655 19.524 1.00 93.69 174 ALA A N 1
ATOM 1390 C CA . ALA A 1 174 ? -18.663 -1.432 19.115 1.00 93.69 174 ALA A CA 1
ATOM 1391 C C . ALA A 1 174 ? -18.017 -2.693 18.504 1.00 93.69 174 ALA A C 1
ATOM 1393 O O . ALA A 1 174 ? -17.271 -2.598 17.525 1.00 93.69 174 ALA A O 1
ATOM 1394 N N . ILE A 1 175 ? -18.326 -3.879 19.038 1.00 93.94 175 ILE A N 1
ATOM 1395 C CA . ILE A 1 175 ? -17.918 -5.176 18.478 1.00 93.94 175 ILE A CA 1
ATOM 1396 C C . ILE A 1 175 ? -18.530 -5.351 17.083 1.00 93.94 175 ILE A C 1
ATOM 1398 O O . ILE A 1 175 ? -17.808 -5.685 16.141 1.00 93.94 175 ILE A O 1
ATOM 1402 N N . GLN A 1 176 ? -19.828 -5.081 16.933 1.00 93.38 176 GLN A N 1
ATOM 1403 C CA . GLN A 1 176 ? -20.537 -5.170 15.658 1.00 93.38 176 GLN A CA 1
ATOM 1404 C C . GLN A 1 176 ? -19.957 -4.202 14.618 1.00 93.38 176 GLN A C 1
ATOM 1406 O O . GLN A 1 176 ? -19.706 -4.600 13.478 1.00 93.38 176 GLN A O 1
ATOM 1411 N N . GLU A 1 177 ? -19.684 -2.951 14.999 1.00 90.44 177 GLU A N 1
ATOM 1412 C CA . GLU A 1 177 ? -19.072 -1.971 14.097 1.00 90.44 177 GLU A CA 1
ATOM 1413 C C . GLU A 1 177 ? -17.698 -2.448 13.619 1.00 90.44 177 GLU A C 1
ATOM 1415 O O . GLU A 1 177 ? -17.420 -2.454 12.419 1.00 90.44 177 GLU A O 1
ATOM 1420 N N . ARG A 1 178 ? -16.853 -2.910 14.548 1.00 91.44 178 ARG A N 1
ATOM 1421 C CA . ARG A 1 178 ? -15.494 -3.368 14.249 1.00 91.44 178 ARG A CA 1
ATOM 1422 C C . ARG A 1 178 ? -15.468 -4.594 13.339 1.00 91.44 178 ARG A C 1
ATOM 1424 O O . ARG A 1 178 ? -14.650 -4.650 12.422 1.00 91.44 178 ARG A O 1
ATOM 1431 N N . TRP A 1 179 ? -16.292 -5.597 13.627 1.00 90.44 179 TRP A N 1
ATOM 1432 C CA . TRP A 1 179 ? -16.165 -6.920 13.014 1.00 90.44 179 TRP A CA 1
ATOM 1433 C C . TRP A 1 179 ? -17.144 -7.188 11.878 1.00 90.44 179 TRP A C 1
ATOM 1435 O O . TRP A 1 179 ? -16.867 -8.049 11.042 1.00 90.44 179 TRP A O 1
ATOM 1445 N N . VAL A 1 180 ? -18.259 -6.461 11.821 1.00 91.44 180 VAL A N 1
ATOM 1446 C CA . VAL A 1 180 ? -19.303 -6.673 10.813 1.00 91.44 180 VAL A CA 1
ATOM 1447 C C . VAL A 1 180 ? -19.406 -5.467 9.891 1.00 91.44 180 VAL A C 1
ATOM 1449 O O . VAL A 1 180 ? -19.109 -5.594 8.701 1.00 91.44 180 VAL A O 1
ATOM 1452 N N . ASN A 1 181 ? -19.741 -4.291 10.424 1.00 91.81 181 ASN A N 1
ATOM 1453 C CA . ASN A 1 181 ? -20.056 -3.128 9.589 1.00 91.81 181 ASN A CA 1
ATOM 1454 C C . ASN A 1 181 ? -18.828 -2.616 8.832 1.00 91.81 181 ASN A C 1
ATOM 1456 O O . ASN A 1 181 ? -18.883 -2.427 7.620 1.00 91.81 181 ASN A O 1
ATOM 1460 N N . LEU A 1 182 ? -17.691 -2.440 9.511 1.00 90.25 182 LEU A N 1
ATOM 1461 C CA . LEU A 1 182 ? -16.486 -1.881 8.900 1.00 90.25 182 LEU A CA 1
ATOM 1462 C C . LEU A 1 182 ? -15.899 -2.803 7.809 1.00 90.25 182 LEU A C 1
ATOM 1464 O O . LEU A 1 182 ? -15.599 -2.307 6.718 1.00 90.25 182 LEU A O 1
ATOM 1468 N N . PRO A 1 183 ? -15.802 -4.135 8.005 1.00 91.50 183 PRO A N 1
ATOM 1469 C CA . PRO A 1 183 ? -15.443 -5.055 6.927 1.00 91.50 18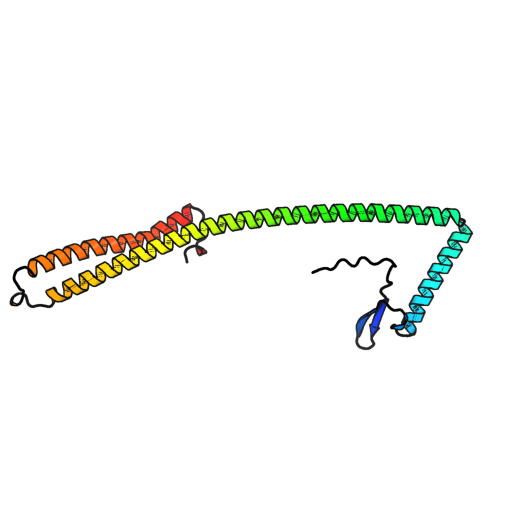3 PRO A CA 1
ATOM 1470 C C . PRO A 1 183 ? -16.466 -5.124 5.787 1.00 91.50 183 PRO A C 1
ATOM 1472 O O . PRO A 1 183 ? -16.082 -5.349 4.637 1.00 91.50 183 PRO A O 1
ATOM 1475 N N . GLU A 1 184 ? -17.764 -4.966 6.057 1.00 90.75 184 GLU A N 1
ATOM 1476 C CA . GLU A 1 184 ? -18.789 -4.896 5.007 1.00 90.75 184 GLU A CA 1
ATOM 1477 C C . GLU A 1 184 ? -18.708 -3.616 4.182 1.00 90.75 184 GLU A C 1
ATOM 1479 O O . GLU A 1 184 ? -18.725 -3.683 2.952 1.00 90.75 184 GLU A O 1
ATOM 1484 N N . ASP A 1 185 ? -18.572 -2.467 4.834 1.00 91.56 185 ASP A N 1
ATOM 1485 C CA . ASP A 1 185 ? -18.396 -1.171 4.185 1.00 91.56 185 ASP A CA 1
ATOM 1486 C C . ASP A 1 185 ? -17.143 -1.168 3.305 1.00 91.56 185 ASP A C 1
ATOM 1488 O O . ASP A 1 185 ? -17.177 -0.718 2.158 1.00 91.56 185 ASP A O 1
ATOM 1492 N N . ALA A 1 186 ? -16.046 -1.741 3.805 1.00 90.56 186 ALA A N 1
ATOM 1493 C CA . ALA A 1 186 ? -14.816 -1.891 3.044 1.00 90.56 186 ALA A CA 1
ATOM 1494 C C . ALA A 1 186 ? -15.011 -2.802 1.820 1.00 90.56 186 ALA A C 1
ATOM 1496 O O . ALA A 1 186 ? -14.584 -2.452 0.717 1.00 90.56 186 ALA A O 1
ATOM 1497 N N . ARG A 1 187 ? -15.716 -3.935 1.969 1.00 89.00 187 ARG A N 1
ATOM 1498 C CA . ARG A 1 187 ? -16.065 -4.814 0.838 1.00 89.00 187 ARG A CA 1
ATOM 1499 C C . ARG A 1 187 ? -16.911 -4.088 -0.208 1.00 89.00 187 ARG A C 1
ATOM 1501 O O . ARG A 1 187 ? -16.594 -4.170 -1.392 1.00 89.00 187 ARG A O 1
ATOM 1508 N N . LYS A 1 188 ? -17.936 -3.339 0.214 1.00 92.06 188 LYS A N 1
ATOM 1509 C CA . LYS A 1 188 ? -18.776 -2.514 -0.677 1.00 92.06 188 LYS A CA 1
ATOM 1510 C C . LYS A 1 188 ? -17.956 -1.445 -1.407 1.00 92.06 188 LYS A C 1
ATOM 1512 O O . LYS A 1 188 ? -18.226 -1.157 -2.567 1.00 92.06 188 LYS A O 1
ATOM 1517 N N . ALA A 1 189 ? -16.919 -0.910 -0.764 1.00 88.94 189 ALA A N 1
ATOM 1518 C CA . ALA A 1 189 ? -15.983 0.046 -1.355 1.00 88.94 189 ALA A CA 1
ATOM 1519 C C . ALA A 1 189 ? -14.878 -0.595 -2.229 1.00 88.94 189 ALA A C 1
ATOM 1521 O O . ALA A 1 189 ? -13.994 0.116 -2.715 1.00 88.94 189 ALA A O 1
ATOM 1522 N N . GLY A 1 190 ? -14.899 -1.919 -2.434 1.00 87.50 190 GLY A N 1
ATOM 1523 C CA . GLY A 1 190 ? -13.916 -2.640 -3.250 1.00 87.50 190 GLY A CA 1
ATOM 1524 C C . GLY A 1 190 ? -12.541 -2.789 -2.590 1.00 87.50 190 GLY A C 1
ATOM 1525 O O . GLY A 1 190 ? -11.532 -2.941 -3.280 1.00 87.50 190 GLY A O 1
ATOM 1526 N N . VAL A 1 191 ? -12.477 -2.711 -1.261 1.00 88.25 191 VAL A N 1
ATOM 1527 C CA . VAL A 1 191 ? -11.238 -2.839 -0.490 1.00 88.25 191 VAL A CA 1
ATOM 1528 C C . VAL A 1 191 ? -10.854 -4.314 -0.344 1.00 88.25 191 VAL A C 1
ATOM 1530 O O . VAL A 1 191 ? -11.690 -5.130 0.053 1.00 88.25 191 VAL A O 1
ATOM 1533 N N . PRO A 1 192 ? -9.589 -4.686 -0.605 1.00 85.94 192 PRO A N 1
ATOM 1534 C CA . PRO A 1 192 ? -9.111 -6.040 -0.364 1.00 85.94 192 PRO A CA 1
ATOM 1535 C C . PRO A 1 192 ? -9.185 -6.430 1.125 1.00 85.94 192 PRO A C 1
ATOM 1537 O O . PRO A 1 192 ? -8.783 -5.634 1.977 1.00 85.94 192 PRO A O 1
ATOM 1540 N N . PRO A 1 193 ? -9.556 -7.681 1.466 1.00 78.12 193 PRO A N 1
ATOM 1541 C CA . PRO A 1 193 ? -9.648 -8.140 2.859 1.00 78.12 193 PRO A CA 1
ATOM 1542 C C . PRO A 1 193 ? -8.346 -7.993 3.662 1.00 78.12 193 PRO A C 1
ATOM 1544 O O . PRO A 1 193 ? -8.369 -7.859 4.879 1.00 78.12 193 PRO A O 1
ATOM 1547 N N . GLY A 1 194 ? -7.191 -8.007 2.989 1.00 83.44 194 GLY A N 1
ATOM 1548 C CA . GLY A 1 194 ? -5.882 -7.864 3.631 1.00 83.44 194 GLY A CA 1
ATOM 1549 C C . GLY A 1 194 ? -5.559 -6.457 4.143 1.00 83.44 194 GLY A C 1
ATOM 1550 O O . GLY A 1 194 ? -4.572 -6.307 4.852 1.00 83.44 194 GLY A O 1
ATOM 1551 N N . TRP A 1 195 ? -6.341 -5.432 3.788 1.00 84.69 195 TRP A N 1
ATOM 1552 C CA . TRP A 1 195 ? -6.082 -4.050 4.218 1.00 84.69 195 TRP A CA 1
ATOM 1553 C C . TRP A 1 195 ? -6.581 -3.741 5.634 1.00 84.69 195 TRP A C 1
ATOM 1555 O O . TRP A 1 195 ? -6.111 -2.778 6.231 1.00 84.69 195 TRP A O 1
ATOM 1565 N N . LEU A 1 196 ? -7.504 -4.549 6.165 1.00 80.69 196 LEU A N 1
ATOM 1566 C CA . LEU A 1 196 ? -8.124 -4.382 7.486 1.00 80.69 196 LEU A CA 1
ATOM 1567 C C . LEU A 1 196 ? -7.513 -5.311 8.551 1.00 80.69 196 LEU A C 1
ATOM 1569 O O . LEU A 1 196 ? -8.236 -5.882 9.365 1.00 80.69 196 LEU A O 1
ATOM 1573 N N . ARG A 1 197 ? -6.196 -5.520 8.500 1.00 73.94 197 ARG A N 1
ATOM 1574 C CA . ARG A 1 197 ? -5.461 -6.319 9.490 1.00 73.94 197 ARG A CA 1
ATOM 1575 C C . ARG A 1 197 ? -4.829 -5.441 10.555 1.00 73.94 197 ARG A C 1
ATOM 1577 O O . ARG A 1 197 ? -4.375 -4.335 10.187 1.00 73.94 197 ARG A O 1
#

Secondary structure (DSSP, 8-state):
-------SS----EEEE-TTS-EEEES-GGGS-HHHHHHHHHHHHHHHHHHHHHHHHH-HHHHHHHHHHHHHHHHHHHHHHHHHHHHHHHHHHHHHHHHHHHHHHHHHHHHHHHHHHHHHHHHHHHHHHHHHHHHHHHHHHHTS-GGGPPTTHHHHHHHHHHHHHHHHHHHHHHHHIIIIIHHHHHHHTT--GGG--